Protein AF-K0RFR8-F1 (afdb_monomer_lite)

Organism: Thalassiosira oceanica (NCBI:txid159749)

pLDDT: mean 76.01, std 20.63, range [28.16, 97.94]

Foldseek 3Di:
DDDDDDDDDDDLPVLPDDPPVPPPPDDDDPVVVVVVVVVQVPDQAEDAPAQSQDEDVCLLVLLVVLLVQGLHAYYEQHQYAYELVSLLSNLVSLLQHARYQEYEHHNYHYDDNSLLSNLCQQAPLPALVSLLSHHQHYDYHRSDDDWCQNVDNDSVLSSLVSSLLSQQLVDDPFSGDLVSCPPPDPVCLVVLVVSLVVFDFDGPCVNVSSCVNVVHDDDPSSVVLRVCTSNSSVVSNVRNVVVPPDPDPPD

InterPro domains:
  IPR032675 Leucine-rich repeat domain superfamily [G3DSA:3.80.10.10] (16-166)

Sequence (251 aa):
MGSGRESAMLSGYEMLNKPLSRALSYRNASWAGELLRDDLVSKAATIDLEGNGMFSNESPIIAEFLASNPPLASLLLKGNCFDDADAALLADSLSSNTTLRVLDFDGNNIQQEGRLAFLRAIFDVSSLAACAASNHTCRIQGLGQVLCLNCYDEPCDNKWEKIFAILALSGQDSFTNTALLSEVPASLMPVLLHRANDQDEIVTGIADLYLELIDARRCKKHDVWDDLGNKKALSCVYDLIRSWVVPSIYV

Radius of gyration: 23.41 Å; chains: 1; bounding box: 69×36×81 Å

Secondary structure (DSSP, 8-state):
-----------TTSSS-SSSTTT--S--TTHHHHHHHHHHTTS-EEEE-TTS---TTTHHHHHHHHHT--SEEEEE-TTS---HHHHHHHHHHHHH--S--EEE-TTSS--HHHHHHHHHHH---S-HHHHHHS-SS-EEESSSSS--TT-SSSHHHHHHHHHHHHHHHT-SSSSS-GGGGTTS-GGGHHHHHHHHT---S--S-HHHHHHHHTT----HHHHHHHHTGGGHHHHHHHHHHHHT--S-S--

Structure (mmCIF, N/CA/C/O backbone):
data_AF-K0RFR8-F1
#
_entry.id   AF-K0RFR8-F1
#
loop_
_atom_site.group_PDB
_atom_site.id
_atom_site.type_symbol
_atom_site.label_atom_id
_atom_site.label_alt_id
_atom_site.label_comp_id
_atom_site.label_asym_id
_atom_site.label_entity_id
_atom_site.label_seq_id
_atom_site.pdbx_PDB_ins_code
_atom_site.Cartn_x
_atom_site.Cartn_y
_atom_site.Cartn_z
_atom_site.occupancy
_atom_site.B_iso_or_equiv
_atom_site.auth_seq_id
_atom_site.auth_comp_id
_atom_site.auth_asym_id
_atom_site.auth_atom_id
_atom_site.pdbx_PDB_model_num
ATOM 1 N N . MET A 1 1 ? 47.636 -21.149 -37.272 1.00 36.69 1 MET A N 1
ATOM 2 C CA . MET A 1 1 ? 47.015 -19.807 -37.281 1.00 36.69 1 MET A CA 1
ATOM 3 C C . MET A 1 1 ? 45.661 -19.949 -36.613 1.00 36.69 1 MET A C 1
ATOM 5 O O . MET A 1 1 ? 44.885 -20.791 -37.042 1.00 36.69 1 MET A O 1
ATOM 9 N N . GLY A 1 2 ? 45.500 -19.305 -35.457 1.00 33.78 2 GLY A N 1
ATOM 10 C CA . GLY A 1 2 ? 44.486 -19.631 -34.454 1.00 33.78 2 GLY A CA 1
ATOM 11 C C . GLY A 1 2 ? 43.093 -19.081 -34.754 1.00 33.78 2 GLY A C 1
ATOM 12 O O . GLY A 1 2 ? 42.948 -17.997 -35.310 1.00 33.78 2 GLY A O 1
ATOM 13 N N . SER A 1 3 ? 42.084 -19.847 -34.340 1.00 37.03 3 SER A N 1
ATOM 14 C CA . SER A 1 3 ? 40.681 -19.453 -34.273 1.00 37.03 3 SER A CA 1
ATOM 15 C C . SER A 1 3 ? 40.430 -18.619 -33.010 1.00 37.03 3 SER A C 1
ATOM 17 O O . SER A 1 3 ? 40.415 -19.162 -31.904 1.00 37.03 3 SER A O 1
ATOM 19 N N . GLY A 1 4 ? 40.234 -17.311 -33.169 1.00 30.11 4 GLY A N 1
ATOM 20 C CA . GLY A 1 4 ? 39.730 -16.429 -32.118 1.00 30.11 4 GLY A CA 1
ATOM 21 C C . GLY A 1 4 ? 38.211 -16.317 -32.216 1.00 30.11 4 GLY A C 1
ATOM 22 O O . GLY A 1 4 ? 37.690 -15.870 -33.232 1.00 30.11 4 GLY A O 1
ATOM 23 N N . ARG A 1 5 ? 37.498 -16.755 -31.174 1.00 40.88 5 ARG A N 1
ATOM 24 C CA . ARG A 1 5 ? 36.094 -16.397 -30.940 1.00 40.88 5 ARG A CA 1
ATOM 25 C C . ARG A 1 5 ? 36.079 -14.971 -30.390 1.00 40.88 5 ARG A C 1
ATOM 27 O O . ARG A 1 5 ? 36.445 -14.781 -29.235 1.00 40.88 5 ARG A O 1
ATOM 34 N N . GLU A 1 6 ? 35.675 -13.995 -31.197 1.00 32.19 6 GLU A N 1
ATOM 35 C CA . GLU A 1 6 ? 35.373 -12.642 -30.720 1.00 32.19 6 GLU A CA 1
ATOM 36 C C . GLU A 1 6 ? 33.873 -12.504 -30.451 1.00 32.19 6 GLU A C 1
ATOM 38 O O . GLU A 1 6 ? 33.026 -12.636 -31.332 1.00 32.19 6 GLU A O 1
ATOM 43 N N . SER A 1 7 ? 33.585 -12.280 -29.172 1.00 44.16 7 SER A N 1
ATOM 44 C CA . SER A 1 7 ? 32.332 -11.799 -28.610 1.00 44.16 7 SER A CA 1
ATOM 45 C C . SER A 1 7 ? 32.061 -10.378 -29.111 1.00 44.16 7 SER A C 1
ATOM 47 O O . SER A 1 7 ? 32.789 -9.461 -28.737 1.00 44.16 7 SER A O 1
ATOM 49 N N . ALA A 1 8 ? 31.006 -10.180 -29.901 1.00 35.69 8 ALA A N 1
ATOM 50 C CA . ALA A 1 8 ? 30.486 -8.853 -30.213 1.00 35.69 8 ALA A CA 1
ATOM 51 C C . ALA A 1 8 ? 29.186 -8.620 -29.428 1.00 35.69 8 ALA A C 1
ATOM 53 O O . ALA A 1 8 ? 28.147 -9.205 -29.727 1.00 35.69 8 ALA A O 1
ATOM 54 N N . MET A 1 9 ? 29.296 -7.777 -28.399 1.00 31.61 9 MET A N 1
ATOM 55 C CA . MET A 1 9 ? 28.199 -7.094 -27.710 1.00 31.61 9 MET A CA 1
ATOM 56 C C . MET A 1 9 ? 27.207 -6.517 -28.729 1.00 31.61 9 MET A C 1
ATOM 58 O O . MET A 1 9 ? 27.569 -5.648 -29.521 1.00 31.61 9 MET A O 1
ATOM 62 N N . LEU A 1 10 ? 25.953 -6.960 -28.673 1.00 31.69 10 LEU A N 1
ATOM 63 C CA . LEU A 1 10 ? 24.833 -6.237 -29.268 1.00 31.69 10 LEU A CA 1
ATOM 64 C C . LEU A 1 10 ? 24.419 -5.145 -28.273 1.00 31.69 10 LEU A C 1
ATOM 66 O O . LEU A 1 10 ? 24.153 -5.438 -27.108 1.00 31.69 10 LEU A O 1
ATOM 70 N N . SER A 1 11 ? 24.455 -3.880 -28.700 1.00 37.62 11 SER A N 1
ATOM 71 C CA . SER A 1 11 ? 24.080 -2.739 -27.860 1.00 37.62 11 SER A CA 1
ATOM 72 C C . SER A 1 11 ? 22.561 -2.694 -27.666 1.00 37.62 11 SER A C 1
ATOM 74 O O . SER A 1 11 ? 21.799 -3.072 -28.557 1.00 37.62 11 SER A O 1
ATOM 76 N N . GLY A 1 12 ? 22.122 -2.220 -26.495 1.00 36.84 12 GLY A N 1
ATOM 77 C CA . GLY A 1 12 ? 20.734 -2.233 -26.004 1.00 36.84 12 GLY A CA 1
ATOM 78 C C . GLY A 1 12 ? 19.671 -1.502 -26.841 1.00 36.84 12 GLY A C 1
ATOM 79 O O . GLY A 1 12 ? 18.557 -1.320 -26.368 1.00 36.84 12 GLY A O 1
ATOM 80 N N . TYR A 1 13 ? 19.966 -1.109 -28.082 1.00 34.66 13 TYR A N 1
ATOM 81 C CA . TYR A 1 13 ? 19.009 -0.503 -29.010 1.00 34.66 13 TYR A CA 1
ATOM 82 C C . TYR A 1 13 ? 18.251 -1.517 -29.885 1.00 34.66 13 TYR A C 1
ATOM 84 O O . TYR A 1 13 ? 17.180 -1.186 -30.390 1.00 34.66 13 TYR A O 1
ATOM 92 N N . GLU A 1 14 ? 18.740 -2.752 -30.054 1.00 34.25 14 GLU A N 1
ATOM 93 C CA . GLU A 1 14 ? 18.048 -3.766 -30.877 1.00 34.25 14 GLU A CA 1
ATOM 94 C C . GLU A 1 14 ? 17.015 -4.617 -30.111 1.00 34.25 14 GLU A C 1
ATOM 96 O O . GLU A 1 14 ? 16.248 -5.349 -30.737 1.00 34.25 14 GLU A O 1
ATOM 101 N N . MET A 1 15 ? 16.925 -4.499 -28.780 1.00 35.97 15 MET A N 1
ATOM 102 C CA . MET A 1 15 ? 15.994 -5.299 -27.960 1.00 35.97 15 MET A CA 1
ATOM 103 C C . MET A 1 15 ? 14.602 -4.682 -27.768 1.00 35.97 15 MET A C 1
ATOM 105 O O . MET A 1 15 ? 13.676 -5.387 -27.383 1.00 35.97 15 MET A O 1
ATOM 109 N N . LEU A 1 16 ? 14.401 -3.408 -28.112 1.00 35.97 16 LEU A N 1
ATOM 110 C CA . LEU A 1 16 ? 13.141 -2.686 -27.875 1.00 35.97 16 LEU A CA 1
ATOM 111 C C . LEU A 1 16 ? 12.017 -2.975 -28.888 1.00 35.97 16 LEU A C 1
ATOM 113 O O . LEU A 1 16 ? 11.103 -2.171 -29.053 1.00 35.97 16 LEU A O 1
ATOM 117 N N . ASN A 1 17 ? 12.048 -4.096 -29.611 1.00 37.22 17 ASN A N 1
ATOM 118 C CA . ASN A 1 17 ? 10.995 -4.380 -30.583 1.00 37.22 17 ASN A CA 1
ATOM 119 C C . ASN A 1 17 ? 10.749 -5.867 -30.806 1.00 37.22 17 ASN A C 1
ATOM 121 O O . ASN A 1 17 ? 11.403 -6.490 -31.642 1.00 37.22 17 ASN A O 1
ATOM 125 N N . LYS A 1 18 ? 9.706 -6.373 -30.139 1.00 33.81 18 LYS A N 1
ATOM 126 C CA . LYS A 1 18 ? 8.700 -7.327 -30.648 1.00 33.81 18 LYS A CA 1
ATOM 127 C C . LYS A 1 18 ? 7.736 -7.617 -29.480 1.00 33.81 18 LYS A C 1
ATOM 129 O O . LYS A 1 18 ? 8.001 -8.566 -28.754 1.00 33.81 18 LYS A O 1
ATOM 134 N N . PRO A 1 19 ? 6.672 -6.815 -29.250 1.00 36.44 19 PRO A N 1
ATOM 135 C CA . PRO A 1 19 ? 5.683 -6.411 -30.251 1.00 36.44 19 PRO A CA 1
ATOM 136 C C . PRO A 1 19 ? 5.189 -4.948 -30.088 1.00 36.44 19 PRO A C 1
ATOM 138 O O . PRO A 1 19 ? 4.081 -4.699 -29.637 1.00 36.44 19 PRO A O 1
ATOM 141 N N . LEU A 1 20 ? 5.984 -3.976 -30.549 1.00 37.28 20 LEU A N 1
ATOM 142 C CA . LEU A 1 20 ? 5.555 -2.597 -30.879 1.00 37.28 20 LEU A CA 1
ATOM 143 C C . LEU A 1 20 ? 5.943 -2.203 -32.324 1.00 37.28 20 LEU A C 1
ATOM 145 O O . LEU A 1 20 ? 5.584 -1.139 -32.833 1.00 37.28 20 LEU A O 1
ATOM 149 N N . SER A 1 21 ? 6.597 -3.118 -33.049 1.00 37.78 21 SER A N 1
ATOM 150 C CA . SER A 1 21 ? 7.248 -2.903 -34.348 1.00 37.78 21 SER A CA 1
ATOM 151 C C . SER A 1 21 ? 6.309 -2.702 -35.542 1.00 37.78 21 SER A C 1
ATOM 153 O O . SER A 1 21 ? 6.774 -2.609 -36.678 1.00 37.78 21 SER A O 1
ATOM 155 N N . ARG A 1 22 ? 4.991 -2.626 -35.326 1.00 32.78 22 ARG A N 1
ATOM 156 C CA . ARG A 1 22 ? 4.013 -2.474 -36.415 1.00 32.78 22 ARG A CA 1
ATOM 157 C C . ARG A 1 22 ? 3.288 -1.128 -36.444 1.00 32.78 22 ARG A C 1
ATOM 159 O O . ARG A 1 22 ? 2.619 -0.860 -37.436 1.00 32.78 22 ARG A O 1
ATOM 166 N N . ALA A 1 23 ? 3.448 -0.273 -35.429 1.00 33.81 23 ALA A N 1
ATOM 167 C CA . ALA A 1 23 ? 2.696 0.984 -35.339 1.00 33.81 23 ALA A CA 1
ATOM 168 C C . ALA A 1 23 ? 3.447 2.237 -35.838 1.00 33.81 23 ALA A C 1
ATOM 170 O O . ALA A 1 23 ? 2.802 3.184 -36.275 1.00 33.81 23 ALA A O 1
ATOM 171 N N . LEU A 1 24 ? 4.785 2.262 -35.867 1.00 35.41 24 LEU A N 1
ATOM 172 C CA . LEU A 1 24 ? 5.552 3.481 -36.196 1.00 35.41 24 LEU A CA 1
ATOM 173 C C . LEU A 1 24 ? 6.297 3.409 -37.541 1.00 35.41 24 LEU A C 1
ATOM 175 O O . LEU A 1 24 ? 7.467 3.761 -37.647 1.00 35.41 24 LEU A O 1
ATOM 179 N N . SER A 1 25 ? 5.607 2.975 -38.601 1.00 38.47 25 SER A N 1
ATOM 180 C CA . SER A 1 25 ? 6.147 2.985 -39.974 1.00 38.47 25 SER A CA 1
ATOM 181 C C . SER A 1 25 ? 6.000 4.331 -40.709 1.00 38.47 25 SER A C 1
ATOM 183 O O . SER A 1 25 ? 6.393 4.414 -41.874 1.00 38.47 25 SER A O 1
ATOM 185 N N . TYR A 1 26 ? 5.464 5.396 -40.105 1.00 28.16 26 TYR A N 1
ATOM 186 C CA . TYR A 1 26 ? 5.263 6.657 -40.831 1.00 28.16 26 TYR A CA 1
ATOM 187 C C . TYR A 1 26 ? 5.845 7.877 -40.110 1.00 28.16 26 TYR A C 1
ATOM 189 O O . TYR A 1 26 ? 5.749 8.044 -38.900 1.00 28.16 26 TYR A O 1
ATOM 197 N N . ARG A 1 27 ? 6.543 8.677 -40.921 1.00 33.50 27 ARG A N 1
ATOM 198 C CA . ARG A 1 27 ? 7.552 9.684 -40.587 1.00 33.50 27 ARG A CA 1
ATOM 199 C C . ARG A 1 27 ? 7.002 10.916 -39.862 1.00 33.50 27 ARG A C 1
ATOM 201 O O . ARG A 1 27 ? 5.993 11.468 -40.280 1.00 33.50 27 ARG A O 1
ATOM 208 N N . ASN A 1 28 ? 7.800 11.384 -38.898 1.00 35.81 28 ASN A N 1
ATOM 209 C CA . ASN A 1 28 ? 8.118 12.763 -38.473 1.00 35.81 28 ASN A CA 1
ATOM 210 C C . ASN A 1 28 ? 8.147 12.819 -36.940 1.00 35.81 28 ASN A C 1
ATOM 212 O O . ASN A 1 28 ? 7.259 12.306 -36.284 1.00 35.81 28 ASN A O 1
ATOM 216 N N . ALA A 1 29 ? 9.189 13.386 -36.341 1.00 41.69 29 ALA A N 1
ATOM 217 C CA . ALA A 1 29 ? 9.468 13.255 -34.905 1.00 41.69 29 ALA A CA 1
ATOM 218 C C . ALA A 1 29 ? 8.880 14.387 -34.031 1.00 41.69 29 ALA A C 1
ATOM 220 O O . ALA A 1 29 ? 9.331 14.583 -32.911 1.00 41.69 29 ALA A O 1
ATOM 221 N N . SER A 1 30 ? 7.887 15.137 -34.526 1.00 41.00 30 SER A N 1
ATOM 222 C CA . SER A 1 30 ? 7.251 16.238 -33.770 1.00 41.00 30 SER A CA 1
ATOM 223 C C . SER A 1 30 ? 5.841 15.895 -33.278 1.00 41.00 30 SER A C 1
ATOM 225 O O . SER A 1 30 ? 5.505 16.200 -32.145 1.00 41.00 30 SER A O 1
ATOM 227 N N . TRP A 1 31 ? 5.034 15.206 -34.092 1.00 37.09 31 TRP A N 1
ATOM 228 C CA . TRP A 1 31 ? 3.674 14.776 -33.728 1.00 37.09 31 TRP A CA 1
ATOM 229 C C . TRP A 1 31 ? 3.648 13.583 -32.760 1.00 37.09 31 TRP A C 1
ATOM 231 O O . TRP A 1 31 ? 2.689 13.435 -32.021 1.00 37.09 31 TRP A O 1
ATOM 241 N N . ALA A 1 32 ? 4.697 12.749 -32.720 1.00 36.00 32 ALA A N 1
ATOM 242 C CA . ALA A 1 32 ? 4.732 11.550 -31.876 1.00 36.00 32 ALA A CA 1
ATOM 243 C C . ALA A 1 32 ? 4.728 11.870 -30.369 1.00 36.00 32 ALA A C 1
ATOM 245 O O . ALA A 1 32 ? 4.113 11.138 -29.604 1.00 36.00 32 ALA A O 1
ATOM 246 N N . GLY A 1 33 ? 5.360 12.973 -29.946 1.00 36.44 33 GLY A N 1
ATOM 247 C CA . GLY A 1 33 ? 5.339 13.418 -28.546 1.00 36.44 33 GLY A CA 1
ATOM 248 C C . GLY A 1 33 ? 3.998 14.025 -28.114 1.00 36.44 33 GLY A C 1
ATOM 249 O O . GLY A 1 33 ? 3.617 13.900 -26.953 1.00 36.44 33 GLY A O 1
ATOM 250 N N . GLU A 1 34 ? 3.264 14.637 -29.048 1.00 37.00 34 GLU A N 1
ATOM 251 C CA . GLU A 1 34 ? 1.917 15.177 -28.815 1.00 37.00 34 GLU A CA 1
ATOM 252 C C . GLU A 1 34 ? 0.851 14.069 -28.872 1.00 37.00 34 GLU A C 1
ATOM 254 O O . GLU A 1 34 ? -0.012 14.019 -28.003 1.00 37.00 34 GLU A O 1
ATOM 259 N N . LEU A 1 35 ? 0.981 13.097 -29.786 1.00 34.97 35 LEU A N 1
ATOM 260 C CA . LEU A 1 35 ? 0.106 11.920 -29.849 1.00 34.97 35 LEU A CA 1
ATOM 261 C C . LEU A 1 35 ? 0.297 10.989 -28.641 1.00 34.97 35 LEU A C 1
ATOM 263 O O . LEU A 1 35 ? -0.683 10.470 -28.123 1.00 34.97 35 LEU A O 1
ATOM 267 N N . LEU A 1 36 ? 1.537 10.802 -28.161 1.00 41.41 36 LEU A N 1
ATOM 268 C CA . LEU A 1 36 ? 1.814 10.064 -26.920 1.00 41.41 36 LEU A CA 1
ATOM 269 C C . LEU A 1 36 ? 1.179 10.753 -25.704 1.00 41.41 36 LEU A C 1
ATOM 271 O O . LEU A 1 36 ? 0.695 10.061 -24.818 1.00 41.41 36 LEU A O 1
ATOM 275 N N . ARG A 1 37 ? 1.130 12.092 -25.660 1.00 39.22 37 ARG A N 1
ATOM 276 C CA . ARG A 1 37 ? 0.410 12.821 -24.601 1.00 39.22 37 ARG A CA 1
ATOM 277 C C . ARG A 1 37 ? -1.102 12.641 -24.695 1.00 39.22 37 ARG A C 1
ATOM 279 O O . ARG A 1 37 ? -1.722 1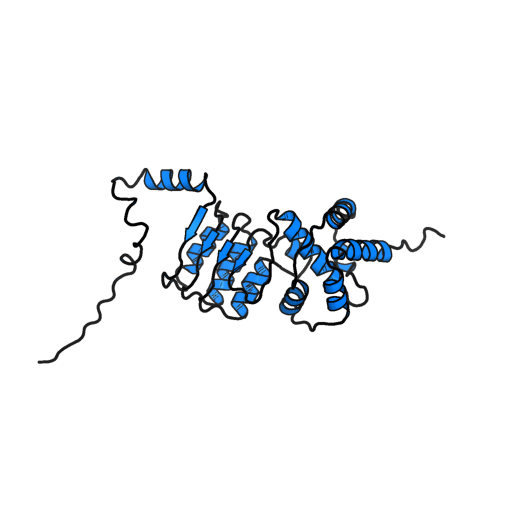2.381 -23.670 1.00 39.22 37 ARG A O 1
ATOM 286 N N . ASP A 1 38 ? -1.678 12.756 -25.887 1.00 37.12 38 ASP A N 1
ATOM 287 C CA . ASP A 1 38 ? -3.135 12.722 -26.066 1.00 37.12 38 ASP A CA 1
ATOM 288 C C . ASP A 1 38 ? -3.726 11.304 -25.914 1.00 37.12 38 ASP A C 1
ATOM 290 O O . ASP A 1 38 ? -4.835 11.152 -25.397 1.00 37.12 38 ASP A O 1
ATOM 294 N N . ASP A 1 39 ? -2.977 10.251 -26.268 1.00 38.41 39 ASP A N 1
ATOM 295 C CA . ASP A 1 39 ? -3.415 8.853 -26.102 1.00 38.41 39 ASP A CA 1
ATOM 296 C C . ASP A 1 39 ? -3.260 8.360 -24.641 1.00 38.41 39 ASP A C 1
ATOM 298 O O . ASP A 1 39 ? -4.089 7.582 -24.163 1.00 38.41 39 ASP A O 1
ATOM 302 N N . LEU A 1 40 ? -2.278 8.881 -23.882 1.00 43.38 40 LEU A N 1
ATOM 303 C CA . LEU A 1 40 ? -2.085 8.594 -22.444 1.00 43.38 40 LEU A CA 1
ATOM 304 C C . LEU A 1 40 ? -3.159 9.224 -21.536 1.00 43.38 40 LEU A C 1
ATOM 306 O O . LEU A 1 40 ? -3.343 8.778 -20.406 1.00 43.38 40 LEU A O 1
ATOM 310 N N . VAL A 1 41 ? -3.875 10.251 -22.004 1.00 42.00 41 VAL A N 1
ATOM 311 C CA . VAL A 1 41 ? -4.897 10.964 -21.213 1.00 42.00 41 VAL A CA 1
ATOM 312 C C . VAL A 1 41 ? -6.273 10.276 -21.264 1.00 42.00 41 VAL A C 1
ATOM 314 O O . VAL A 1 41 ? -7.117 10.560 -20.416 1.00 42.00 41 VAL A O 1
ATOM 317 N N . SER A 1 42 ? -6.530 9.350 -22.203 1.00 37.28 42 SER A N 1
ATOM 318 C CA . SER A 1 42 ? -7.905 8.873 -22.471 1.00 37.28 42 SER A CA 1
ATOM 319 C C . SER A 1 42 ? -8.202 7.383 -22.238 1.00 37.28 42 SER A C 1
ATOM 321 O O . SER A 1 42 ? -9.365 6.981 -22.309 1.00 37.28 42 SER A O 1
ATOM 323 N N . LYS A 1 43 ? -7.217 6.551 -21.886 1.00 44.88 43 LYS A N 1
ATOM 324 C CA . LYS A 1 43 ? -7.425 5.149 -21.475 1.00 44.88 43 LYS A CA 1
ATOM 325 C C . LYS A 1 43 ? -6.476 4.821 -20.334 1.00 44.88 43 LYS A C 1
ATOM 327 O O . LYS A 1 43 ? -5.339 5.263 -20.373 1.00 44.88 43 LYS A O 1
ATOM 332 N N . ALA A 1 44 ? -6.938 4.049 -19.348 1.00 56.34 44 ALA A N 1
ATOM 333 C CA . ALA A 1 44 ? -6.104 3.482 -18.288 1.00 56.34 44 ALA A CA 1
ATOM 334 C C . ALA A 1 44 ? -4.778 2.971 -18.881 1.00 56.34 44 ALA A C 1
ATOM 336 O O . ALA A 1 44 ? -4.765 1.951 -19.570 1.00 56.34 44 ALA A O 1
ATOM 337 N N . ALA A 1 45 ? -3.697 3.734 -18.709 1.00 78.00 45 ALA A N 1
ATOM 338 C CA . ALA A 1 45 ? -2.458 3.457 -19.413 1.00 78.00 45 ALA A CA 1
ATOM 339 C C . ALA A 1 45 ? -1.760 2.276 -18.733 1.00 78.00 45 ALA A C 1
ATOM 341 O O . ALA A 1 45 ? -1.574 2.268 -17.514 1.00 78.00 45 ALA A O 1
ATOM 342 N N . THR A 1 46 ? -1.393 1.269 -19.517 1.00 83.88 46 THR A N 1
ATOM 343 C CA . THR A 1 46 ? -0.585 0.134 -19.065 1.00 83.88 46 THR A CA 1
ATOM 344 C C . THR A 1 46 ? 0.770 0.222 -19.744 1.00 83.88 46 THR A C 1
ATOM 346 O O . THR A 1 46 ? 0.843 0.338 -20.967 1.00 83.88 46 THR A O 1
ATOM 349 N N . ILE A 1 47 ? 1.835 0.160 -18.951 1.00 83.94 47 ILE A N 1
ATOM 350 C CA . ILE A 1 47 ? 3.207 0.021 -19.430 1.00 83.94 47 ILE A CA 1
ATOM 351 C C . ILE A 1 47 ? 3.656 -1.403 -19.118 1.00 83.94 47 ILE A C 1
ATOM 353 O O . ILE A 1 47 ? 3.729 -1.799 -17.955 1.00 83.94 47 ILE A O 1
ATOM 357 N N . ASP A 1 48 ? 3.932 -2.155 -20.177 1.00 82.81 48 ASP A N 1
ATOM 358 C CA . ASP A 1 48 ? 4.444 -3.520 -20.117 1.00 82.81 48 ASP A CA 1
ATOM 359 C C . ASP A 1 48 ? 5.946 -3.511 -20.423 1.00 82.81 48 ASP A C 1
ATOM 361 O O . ASP A 1 48 ? 6.366 -3.142 -21.524 1.00 82.81 48 ASP A O 1
ATOM 365 N N . LEU A 1 49 ? 6.745 -3.863 -19.418 1.00 81.56 49 LEU A N 1
ATOM 366 C CA . LEU A 1 49 ? 8.197 -3.988 -19.485 1.00 81.56 49 LEU A CA 1
ATOM 367 C C . LEU A 1 49 ? 8.651 -5.380 -19.021 1.00 81.56 49 LEU A C 1
ATOM 369 O O . LEU A 1 49 ? 9.802 -5.543 -18.598 1.00 81.56 49 LEU A O 1
ATOM 373 N N . GLU A 1 50 ? 7.788 -6.390 -19.108 1.00 86.31 50 GLU A N 1
ATOM 374 C CA . GLU A 1 50 ? 8.118 -7.739 -18.658 1.00 86.31 50 GLU A CA 1
ATOM 375 C C . GLU A 1 50 ? 9.265 -8.363 -19.477 1.00 86.31 50 GLU A C 1
ATOM 377 O O . GLU A 1 50 ? 9.338 -8.225 -20.699 1.00 86.31 50 GLU A O 1
ATOM 382 N N . GLY A 1 51 ? 10.167 -9.086 -18.808 1.00 79.88 51 GLY A N 1
ATOM 383 C CA . GLY A 1 51 ? 11.159 -9.945 -19.464 1.00 79.88 51 GLY A CA 1
ATOM 384 C C . GLY A 1 51 ? 12.227 -9.224 -20.294 1.00 79.88 51 GLY A C 1
ATOM 385 O O . GLY A 1 51 ? 12.835 -9.846 -21.165 1.00 79.88 51 GLY A O 1
ATOM 386 N N . ASN A 1 52 ? 12.471 -7.934 -20.052 1.00 76.75 52 ASN A N 1
ATOM 387 C CA . ASN A 1 52 ? 13.416 -7.130 -20.837 1.00 76.75 52 ASN A CA 1
ATOM 388 C C . ASN A 1 52 ? 14.865 -7.191 -20.331 1.00 76.75 52 ASN A C 1
ATOM 390 O O . ASN A 1 52 ? 15.750 -6.592 -20.941 1.00 76.75 52 ASN A O 1
ATOM 394 N N . GLY A 1 53 ? 15.125 -7.914 -19.238 1.00 77.38 53 GLY A N 1
ATOM 395 C CA . GLY A 1 53 ? 16.455 -7.990 -18.632 1.00 77.38 53 GLY A CA 1
ATOM 396 C C . GLY A 1 53 ? 16.930 -6.648 -18.072 1.00 77.38 53 GLY A C 1
ATOM 397 O O . GLY A 1 53 ? 18.131 -6.390 -18.068 1.00 77.38 53 GLY A O 1
ATOM 398 N N . MET A 1 54 ? 15.998 -5.790 -17.645 1.00 78.19 54 MET A N 1
ATOM 399 C CA . MET A 1 54 ? 16.301 -4.514 -16.990 1.00 78.19 54 MET A CA 1
ATOM 400 C C . MET A 1 54 ? 16.985 -4.756 -15.645 1.00 78.19 54 MET A C 1
ATOM 402 O O . MET A 1 54 ? 16.697 -5.745 -14.971 1.00 78.19 54 MET A O 1
ATOM 406 N N . PHE A 1 55 ? 17.877 -3.858 -15.253 1.00 80.38 55 PHE A N 1
ATOM 407 C CA . PHE A 1 55 ? 18.659 -3.942 -14.025 1.00 80.38 55 PHE A CA 1
ATOM 408 C C . PHE A 1 55 ? 18.737 -2.552 -13.375 1.00 80.38 55 PHE A C 1
ATOM 410 O O . PHE A 1 55 ? 17.932 -1.661 -13.657 1.00 80.38 55 PHE A O 1
ATOM 417 N N . SER A 1 56 ? 19.688 -2.339 -12.473 1.00 80.44 56 SER A N 1
ATOM 418 C CA . SER A 1 56 ? 19.691 -1.153 -11.610 1.00 80.44 56 SER A CA 1
ATOM 419 C C . SER A 1 56 ? 19.901 0.187 -12.326 1.00 80.44 56 SER A C 1
ATOM 421 O O . SER A 1 56 ? 19.674 1.243 -11.741 1.00 80.44 56 SER A O 1
ATOM 423 N N . ASN A 1 57 ? 20.298 0.188 -13.603 1.00 80.06 57 ASN A N 1
ATOM 424 C CA . ASN A 1 57 ? 20.437 1.426 -14.377 1.00 80.06 57 ASN A CA 1
ATOM 425 C C . ASN A 1 57 ? 19.084 2.045 -14.750 1.00 80.06 57 ASN A C 1
ATOM 427 O O . ASN A 1 57 ? 18.987 3.263 -14.906 1.00 80.06 57 ASN A O 1
ATOM 431 N N . GLU A 1 58 ? 18.048 1.225 -14.917 1.00 83.44 58 GLU A N 1
ATOM 432 C CA . GLU A 1 58 ? 16.726 1.683 -15.333 1.00 83.44 58 GLU A CA 1
ATOM 433 C C . GLU A 1 58 ? 15.839 2.077 -14.143 1.00 83.44 58 GLU A C 1
ATOM 435 O O . GLU A 1 58 ? 14.936 2.902 -14.300 1.00 83.44 58 GLU A O 1
ATOM 440 N N . SER A 1 59 ? 16.117 1.543 -12.949 1.00 83.38 59 SER A N 1
ATOM 441 C CA . SER A 1 59 ? 15.337 1.795 -11.730 1.00 83.38 59 SER A CA 1
ATOM 442 C C . SER A 1 59 ? 15.151 3.292 -11.408 1.00 83.38 59 SER A C 1
ATOM 444 O O . SER A 1 59 ? 14.005 3.703 -11.209 1.00 83.38 59 SER A O 1
ATOM 446 N N . PRO A 1 60 ? 16.184 4.165 -11.469 1.00 83.94 60 PRO A N 1
ATOM 447 C CA . PRO A 1 60 ? 16.010 5.599 -11.216 1.00 83.94 60 PRO A CA 1
ATOM 448 C C . PRO A 1 60 ? 15.074 6.300 -12.202 1.00 83.94 60 PRO A C 1
ATOM 450 O O . PRO A 1 60 ? 14.340 7.205 -11.817 1.00 83.94 60 PRO A O 1
ATOM 453 N N . ILE A 1 61 ? 15.072 5.866 -13.464 1.00 86.44 61 ILE A N 1
ATOM 454 C CA . ILE A 1 61 ? 14.219 6.440 -14.512 1.00 86.44 61 ILE A CA 1
ATOM 455 C C . ILE A 1 61 ? 12.757 6.074 -14.241 1.00 86.44 61 ILE A C 1
ATOM 457 O O . ILE A 1 61 ? 11.867 6.920 -14.331 1.00 86.44 61 ILE A O 1
ATOM 461 N N . ILE A 1 62 ? 12.508 4.813 -13.880 1.00 85.75 62 ILE A N 1
ATOM 462 C CA . ILE A 1 62 ? 11.169 4.332 -13.525 1.00 85.75 62 ILE A CA 1
ATOM 463 C C . ILE A 1 62 ? 10.682 5.027 -12.249 1.00 85.75 62 ILE A C 1
ATOM 465 O O . ILE A 1 62 ? 9.535 5.463 -12.192 1.00 85.75 62 ILE A O 1
ATOM 469 N N . ALA A 1 63 ? 11.552 5.177 -11.251 1.00 89.31 63 ALA A N 1
ATOM 470 C CA . ALA A 1 63 ? 11.259 5.867 -10.001 1.00 89.31 63 ALA A CA 1
ATOM 471 C C . ALA A 1 63 ? 10.867 7.337 -10.233 1.00 89.31 63 ALA A C 1
ATOM 473 O O . ALA A 1 63 ? 9.799 7.764 -9.796 1.00 89.31 63 ALA A O 1
ATOM 474 N N . GLU A 1 64 ? 11.657 8.092 -11.002 1.00 85.44 64 GLU A N 1
ATOM 475 C CA . GLU A 1 64 ? 11.343 9.482 -11.360 1.00 85.44 64 GLU A CA 1
ATOM 476 C C . GLU A 1 64 ? 10.011 9.586 -12.117 1.00 85.44 64 GLU A C 1
ATOM 478 O O . GLU A 1 64 ? 9.176 10.449 -11.824 1.00 85.44 64 GLU A O 1
ATOM 483 N N . PHE A 1 65 ? 9.765 8.661 -13.047 1.00 86.38 65 PHE A N 1
ATOM 484 C CA . PHE A 1 65 ? 8.496 8.588 -13.755 1.00 86.38 65 PHE A CA 1
ATOM 485 C C . PHE A 1 65 ? 7.324 8.327 -12.801 1.00 86.38 65 PHE A C 1
ATOM 487 O O . PHE A 1 65 ? 6.327 9.042 -12.875 1.00 86.38 65 PHE A O 1
ATOM 494 N N . LEU A 1 66 ? 7.435 7.383 -11.863 1.00 89.31 66 LEU A N 1
ATOM 495 C CA . LEU A 1 66 ? 6.400 7.125 -10.856 1.00 89.31 66 LEU A CA 1
ATOM 496 C C . LEU A 1 66 ? 6.171 8.328 -9.932 1.00 89.31 66 LEU A C 1
ATOM 498 O O . LEU A 1 66 ? 5.017 8.659 -9.650 1.00 89.31 66 LEU A O 1
ATOM 502 N N . ALA A 1 67 ? 7.236 9.012 -9.511 1.00 91.19 67 ALA A N 1
ATOM 503 C CA . ALA A 1 67 ? 7.163 10.200 -8.662 1.00 91.19 67 ALA A CA 1
ATOM 504 C C . ALA A 1 67 ? 6.452 11.380 -9.352 1.00 91.19 67 ALA A C 1
ATOM 506 O O . ALA A 1 67 ? 5.818 12.198 -8.688 1.00 91.19 67 ALA A O 1
ATOM 507 N N . SER A 1 68 ? 6.482 11.445 -10.689 1.00 86.50 68 SER A N 1
ATOM 508 C CA . SER A 1 68 ? 5.728 12.443 -11.464 1.00 86.50 68 SER A CA 1
ATOM 509 C C . SER A 1 68 ? 4.204 12.231 -11.454 1.00 86.50 68 SER A C 1
ATOM 511 O O . SER A 1 68 ? 3.463 13.062 -11.979 1.00 86.50 68 SER A O 1
ATOM 513 N N . ASN A 1 69 ? 3.736 11.142 -10.831 1.00 88.38 69 ASN A N 1
ATOM 514 C CA . ASN A 1 69 ? 2.333 10.752 -10.697 1.00 88.38 69 ASN A CA 1
ATOM 515 C C . ASN A 1 69 ? 1.556 10.752 -12.036 1.00 88.38 69 ASN A C 1
ATOM 517 O O . ASN A 1 69 ? 0.515 11.408 -12.155 1.00 88.38 69 ASN A O 1
ATOM 521 N N . PRO A 1 70 ? 2.066 10.051 -13.067 1.00 84.38 70 PRO A N 1
ATOM 522 C CA . PRO A 1 70 ? 1.446 10.005 -14.386 1.00 84.38 70 PRO A CA 1
ATOM 523 C C . PRO A 1 70 ? 0.095 9.286 -14.300 1.00 84.38 70 PRO A C 1
ATOM 525 O O . PRO A 1 70 ? -0.069 8.447 -13.426 1.00 84.38 70 PRO A O 1
ATOM 528 N N . PRO A 1 71 ? -0.862 9.515 -15.215 1.00 85.00 71 PRO A N 1
ATOM 529 C CA . PRO A 1 71 ? -2.140 8.794 -15.246 1.00 85.00 71 PRO A CA 1
ATOM 530 C C . PRO A 1 71 ? -1.977 7.324 -15.705 1.00 85.00 71 PRO A C 1
ATOM 532 O O . PRO A 1 71 ? -2.607 6.869 -16.658 1.00 85.00 71 PRO A O 1
ATOM 535 N N . LEU A 1 72 ? -1.099 6.572 -15.041 1.00 84.50 72 LEU A N 1
ATOM 536 C CA . LEU A 1 72 ? -0.760 5.186 -15.315 1.00 84.50 72 LEU A CA 1
ATOM 537 C C . LEU A 1 72 ? -1.604 4.272 -14.434 1.00 84.50 72 LEU A C 1
ATOM 539 O O . LEU A 1 72 ? -1.611 4.415 -13.219 1.00 84.50 72 LEU A O 1
ATOM 543 N N . ALA A 1 73 ? -2.287 3.305 -15.036 1.00 86.94 73 ALA A N 1
ATOM 544 C CA . ALA A 1 73 ? -3.064 2.315 -14.305 1.00 86.94 73 ALA A CA 1
ATOM 545 C C . ALA A 1 73 ? -2.224 1.096 -13.911 1.00 86.94 73 ALA A C 1
ATOM 547 O O . ALA A 1 73 ? -2.417 0.543 -12.827 1.00 86.94 73 ALA A O 1
ATOM 548 N N . SER A 1 74 ? -1.298 0.658 -14.766 1.00 87.62 74 SER A N 1
ATOM 549 C CA . SER A 1 74 ? -0.509 -0.551 -14.507 1.00 87.62 74 SER A CA 1
ATOM 550 C C . SER A 1 74 ? 0.919 -0.439 -15.022 1.00 87.62 74 SER A C 1
ATOM 552 O O . SER A 1 74 ? 1.141 0.016 -16.144 1.00 87.62 74 SER A O 1
ATOM 554 N N . LEU A 1 75 ? 1.865 -0.903 -14.210 1.00 91.69 75 LEU A N 1
ATOM 555 C CA . LEU A 1 75 ? 3.276 -1.040 -14.545 1.00 91.69 75 LEU A CA 1
ATOM 556 C C . LEU A 1 75 ? 3.699 -2.495 -14.323 1.00 91.69 75 LEU A C 1
ATOM 558 O O . LEU A 1 75 ? 3.664 -2.985 -13.194 1.00 91.69 75 LEU A O 1
ATOM 562 N N . LEU A 1 76 ? 4.084 -3.177 -15.399 1.00 90.50 76 LEU A N 1
ATOM 563 C CA . LEU A 1 76 ? 4.492 -4.580 -15.366 1.00 90.50 76 LEU A CA 1
ATOM 564 C C . LEU A 1 76 ? 6.012 -4.665 -15.548 1.00 90.50 76 LEU A C 1
ATOM 566 O O . LEU A 1 76 ? 6.534 -4.348 -16.612 1.00 90.50 76 LEU A O 1
ATOM 570 N N . LEU A 1 77 ? 6.724 -5.057 -14.493 1.00 90.00 77 LEU A N 1
ATOM 571 C CA . LEU A 1 77 ? 8.184 -5.207 -14.421 1.00 90.00 77 LEU A CA 1
ATOM 572 C C . LEU A 1 77 ? 8.608 -6.670 -14.239 1.00 90.00 77 LEU A C 1
ATOM 574 O O . LEU A 1 77 ? 9.767 -6.944 -13.914 1.00 90.00 77 LEU A O 1
ATOM 578 N N . LYS A 1 78 ? 7.685 -7.613 -14.422 1.00 91.56 78 LYS A N 1
ATOM 579 C CA . LYS A 1 78 ? 7.895 -9.035 -14.170 1.00 91.56 78 LYS A CA 1
ATOM 580 C C . LYS A 1 78 ? 9.076 -9.606 -14.961 1.00 91.56 78 LYS A C 1
ATOM 582 O O . LYS A 1 78 ? 9.262 -9.292 -16.132 1.00 91.56 78 LYS A O 1
ATOM 587 N N . GLY A 1 79 ? 9.857 -10.494 -14.353 1.00 88.50 79 GLY A N 1
ATOM 588 C CA . GLY A 1 79 ? 10.911 -11.246 -15.039 1.00 88.50 79 GLY A CA 1
ATOM 589 C C . GLY A 1 79 ? 12.105 -10.398 -15.487 1.00 88.50 79 GLY A C 1
ATOM 590 O O . GLY A 1 79 ? 12.707 -10.698 -16.517 1.00 88.50 79 GLY A O 1
ATOM 591 N N . ASN A 1 80 ? 12.430 -9.334 -14.752 1.00 88.06 80 ASN A N 1
ATOM 592 C CA . ASN A 1 80 ? 13.638 -8.532 -14.958 1.00 88.06 80 ASN A CA 1
ATOM 593 C C . ASN A 1 80 ? 14.721 -8.903 -13.918 1.00 88.06 80 ASN A C 1
ATOM 595 O O . ASN A 1 80 ? 14.684 -9.978 -13.316 1.00 88.06 80 ASN A O 1
ATOM 599 N N . CYS A 1 81 ? 15.734 -8.057 -13.742 1.00 91.56 81 CYS A N 1
ATOM 600 C CA . CYS A 1 81 ? 16.865 -8.273 -12.840 1.00 91.56 81 CYS A CA 1
ATOM 601 C C . CYS A 1 81 ? 16.969 -7.194 -11.748 1.00 91.56 81 CYS A C 1
ATOM 603 O O . CYS A 1 81 ? 18.074 -6.921 -11.284 1.00 91.56 81 CYS A O 1
ATOM 605 N N . PHE A 1 82 ? 15.847 -6.593 -11.336 1.00 93.00 82 PHE A N 1
ATOM 606 C CA . PHE A 1 82 ? 15.822 -5.660 -10.204 1.00 93.00 82 PHE A CA 1
ATOM 607 C C . PHE A 1 82 ? 16.155 -6.377 -8.893 1.00 93.00 82 PHE A C 1
ATOM 609 O O . PHE A 1 82 ? 15.763 -7.532 -8.699 1.00 93.00 82 PHE A O 1
ATOM 616 N N . ASP A 1 83 ? 16.861 -5.690 -8.001 1.00 96.38 83 ASP A N 1
ATOM 617 C CA . ASP A 1 83 ? 17.226 -6.180 -6.671 1.00 96.38 83 ASP A CA 1
ATOM 618 C C . ASP A 1 83 ? 16.561 -5.373 -5.537 1.00 96.38 83 ASP A C 1
ATOM 620 O O . ASP A 1 83 ? 15.673 -4.548 -5.763 1.00 96.38 83 ASP A O 1
ATOM 624 N N . ASP A 1 84 ? 16.963 -5.634 -4.290 1.00 97.94 84 ASP A N 1
ATOM 625 C CA . ASP A 1 84 ? 16.418 -4.947 -3.113 1.00 97.94 84 ASP A CA 1
ATOM 626 C C . ASP A 1 84 ? 16.669 -3.429 -3.112 1.00 97.94 84 ASP A C 1
ATOM 628 O O . ASP A 1 84 ? 15.833 -2.674 -2.609 1.00 97.94 84 ASP A O 1
ATOM 632 N N . ALA A 1 85 ? 17.793 -2.964 -3.668 1.00 97.69 85 ALA A N 1
ATOM 633 C CA . ALA A 1 85 ? 18.098 -1.538 -3.740 1.00 97.69 85 ALA A CA 1
ATOM 634 C C . ALA A 1 85 ? 17.196 -0.845 -4.768 1.00 97.69 85 ALA A C 1
ATOM 636 O O . ALA A 1 85 ? 16.682 0.248 -4.515 1.00 97.69 85 ALA A O 1
ATOM 637 N N . ASP A 1 86 ? 16.944 -1.513 -5.892 1.00 96.56 86 ASP A N 1
ATOM 638 C CA . ASP A 1 86 ? 16.001 -1.044 -6.901 1.00 96.56 86 ASP A CA 1
ATOM 639 C C . ASP A 1 86 ? 14.568 -1.002 -6.359 1.00 96.56 86 ASP A C 1
ATOM 641 O O . ASP A 1 86 ? 13.864 -0.007 -6.537 1.00 96.56 86 ASP A O 1
ATOM 645 N N . ALA A 1 87 ? 14.148 -2.047 -5.640 1.00 97.50 87 ALA A N 1
ATOM 646 C CA . ALA A 1 87 ? 12.842 -2.100 -4.988 1.00 97.50 87 ALA A CA 1
ATOM 647 C C . ALA A 1 87 ? 12.642 -0.949 -3.994 1.00 97.50 87 ALA A C 1
ATOM 649 O O . ALA A 1 87 ? 11.576 -0.338 -3.988 1.00 97.50 87 ALA A O 1
ATOM 650 N N . ALA A 1 88 ? 13.659 -0.615 -3.192 1.00 97.94 88 ALA A N 1
ATOM 651 C CA . ALA A 1 88 ? 13.594 0.511 -2.264 1.00 97.94 88 ALA A CA 1
ATOM 652 C C . ALA A 1 88 ? 13.370 1.847 -2.989 1.00 97.94 88 ALA A C 1
ATOM 654 O O . ALA A 1 88 ? 12.487 2.616 -2.612 1.00 97.94 88 ALA A O 1
ATOM 655 N N . LEU A 1 89 ? 14.094 2.089 -4.084 1.00 97.38 89 LEU A N 1
ATOM 656 C CA . LEU A 1 89 ? 13.960 3.315 -4.874 1.00 97.38 89 LEU A CA 1
ATOM 657 C C . LEU A 1 89 ? 12.568 3.455 -5.518 1.00 97.38 89 LEU A C 1
ATOM 659 O O . LEU A 1 89 ? 11.965 4.536 -5.525 1.00 97.38 89 LEU A O 1
ATOM 663 N N . LEU A 1 90 ? 12.038 2.349 -6.046 1.00 97.06 90 LEU A N 1
ATOM 664 C CA . LEU A 1 90 ? 10.687 2.292 -6.600 1.00 97.06 90 LEU A CA 1
ATOM 665 C C . LEU A 1 90 ? 9.624 2.482 -5.511 1.00 97.06 90 LEU A C 1
ATOM 667 O O . LEU A 1 90 ? 8.655 3.210 -5.730 1.00 97.06 90 LEU A O 1
ATOM 671 N N . ALA A 1 91 ? 9.803 1.861 -4.344 1.00 97.31 91 ALA A N 1
ATOM 672 C CA . ALA A 1 91 ? 8.901 1.967 -3.202 1.00 97.31 91 ALA A CA 1
ATOM 673 C C . ALA A 1 91 ? 8.811 3.407 -2.670 1.00 97.31 91 ALA A C 1
ATOM 675 O O . ALA A 1 91 ? 7.706 3.908 -2.447 1.00 97.31 91 ALA A O 1
ATOM 676 N N . ASP A 1 92 ? 9.945 4.101 -2.552 1.00 96.56 92 ASP A N 1
ATOM 677 C CA . ASP A 1 92 ? 9.990 5.507 -2.142 1.00 96.56 92 ASP A CA 1
ATOM 678 C C . ASP A 1 92 ? 9.156 6.383 -3.083 1.00 96.56 92 ASP A C 1
ATOM 680 O O . ASP A 1 92 ? 8.328 7.181 -2.639 1.00 96.56 92 ASP A O 1
ATOM 684 N N . SER A 1 93 ? 9.295 6.181 -4.393 1.00 95.19 93 SER A N 1
ATOM 685 C CA . SER A 1 93 ? 8.519 6.923 -5.395 1.00 95.19 93 SER A CA 1
ATOM 686 C C . SER A 1 93 ? 7.034 6.557 -5.355 1.00 95.19 93 SER A C 1
ATOM 688 O O . SER A 1 93 ? 6.162 7.427 -5.446 1.00 95.19 93 SER A O 1
ATOM 690 N N . LEU A 1 94 ? 6.734 5.271 -5.154 1.00 95.88 94 LEU A N 1
ATOM 691 C CA . LEU A 1 94 ? 5.376 4.745 -5.060 1.00 95.88 94 LEU A CA 1
ATOM 692 C C . LEU A 1 94 ? 4.605 5.309 -3.861 1.00 95.88 94 LEU A C 1
ATOM 694 O O . LEU A 1 94 ? 3.391 5.482 -3.968 1.00 95.88 94 LEU A O 1
ATOM 698 N N . SER A 1 95 ? 5.282 5.626 -2.753 1.00 93.38 95 SER A N 1
ATOM 699 C CA . SER A 1 95 ? 4.654 6.177 -1.542 1.00 93.38 95 SER A CA 1
ATOM 700 C C . SER A 1 95 ? 3.847 7.458 -1.807 1.00 93.38 95 SER A C 1
ATOM 702 O O . SER A 1 95 ? 2.818 7.683 -1.175 1.00 93.38 95 SER A O 1
ATOM 704 N N . SER A 1 96 ? 4.272 8.258 -2.791 1.00 88.25 96 SER A N 1
ATOM 705 C CA . SER A 1 96 ? 3.631 9.522 -3.182 1.00 88.25 96 SER A CA 1
ATOM 706 C C . SER A 1 96 ? 2.747 9.421 -4.432 1.00 88.25 96 SER A C 1
ATOM 708 O O . SER A 1 96 ? 1.990 10.346 -4.738 1.00 88.25 96 SER A O 1
ATOM 710 N N . ASN A 1 97 ? 2.816 8.301 -5.157 1.00 93.12 97 ASN A N 1
ATOM 711 C CA . ASN A 1 97 ? 2.020 8.070 -6.355 1.00 93.12 97 ASN A CA 1
ATOM 712 C C . ASN A 1 97 ? 0.582 7.670 -5.975 1.00 93.12 97 ASN A C 1
ATOM 714 O O . ASN A 1 97 ? 0.367 6.770 -5.169 1.00 93.12 97 ASN A O 1
ATOM 718 N N . THR A 1 98 ? -0.416 8.323 -6.570 1.00 92.31 98 THR A N 1
ATOM 719 C CA . THR A 1 98 ? -1.844 8.107 -6.255 1.00 92.31 98 THR A CA 1
ATOM 720 C C . THR A 1 98 ? -2.668 7.653 -7.458 1.00 92.31 98 THR A C 1
ATOM 722 O O . THR A 1 98 ? -3.898 7.609 -7.406 1.00 92.31 98 THR A O 1
ATOM 725 N N . THR A 1 99 ? -2.002 7.345 -8.563 1.00 91.06 99 THR A N 1
ATOM 726 C CA . THR A 1 99 ? -2.616 7.013 -9.853 1.00 91.06 99 THR A CA 1
ATOM 727 C C . THR A 1 99 ? -2.440 5.538 -10.190 1.00 91.06 99 THR A C 1
ATOM 729 O O . THR A 1 99 ? -3.390 4.913 -10.671 1.00 91.06 99 THR A O 1
ATOM 732 N N . LEU A 1 100 ? -1.272 4.969 -9.871 1.00 93.06 100 LEU A N 1
ATOM 733 C CA . LEU A 1 100 ? -0.927 3.583 -10.146 1.00 93.06 100 LEU A CA 1
ATOM 734 C C . LEU A 1 100 ? -1.834 2.625 -9.381 1.00 93.06 100 LEU A C 1
ATOM 736 O O . LEU A 1 100 ? -1.965 2.704 -8.161 1.00 93.06 100 LEU A O 1
ATOM 740 N N . ARG A 1 101 ? -2.441 1.684 -10.106 1.00 92.12 101 ARG A N 1
ATOM 741 C CA . ARG A 1 101 ? -3.335 0.669 -9.532 1.00 92.12 101 ARG A CA 1
ATOM 742 C C . ARG A 1 101 ? -2.693 -0.699 -9.426 1.00 92.12 101 ARG A C 1
ATOM 744 O O . ARG A 1 101 ? -3.054 -1.458 -8.531 1.00 92.12 101 ARG A O 1
ATOM 751 N N . VAL A 1 102 ? -1.752 -1.016 -10.310 1.00 91.94 102 VAL A N 1
ATOM 752 C CA . VAL A 1 102 ? -1.045 -2.299 -10.311 1.00 91.94 102 VAL A CA 1
ATOM 753 C C . VAL A 1 102 ? 0.440 -2.080 -10.567 1.00 91.94 102 VAL A C 1
ATOM 755 O O . VAL A 1 102 ? 0.810 -1.445 -11.555 1.00 91.94 102 VAL A O 1
ATOM 75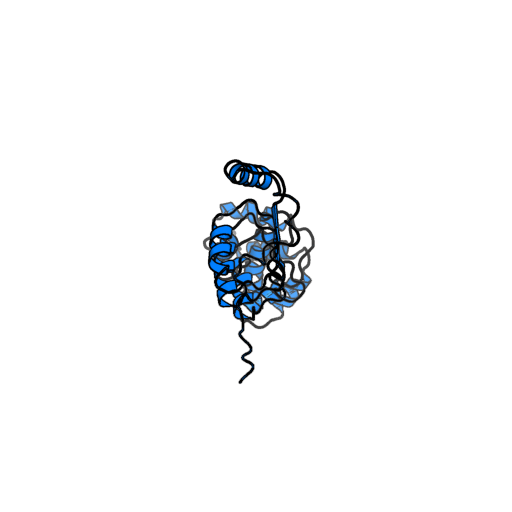8 N N . LEU A 1 103 ? 1.269 -2.658 -9.706 1.00 94.75 103 LEU A N 1
ATOM 759 C CA . LEU A 1 103 ? 2.696 -2.856 -9.924 1.00 94.75 103 LEU A CA 1
ATOM 760 C C . LEU A 1 103 ? 2.979 -4.356 -9.856 1.00 94.75 103 LEU A C 1
ATOM 762 O O . LEU A 1 103 ? 2.713 -4.971 -8.828 1.00 94.75 103 LEU A O 1
ATOM 766 N N . ASP A 1 104 ? 3.510 -4.942 -10.922 1.00 93.69 104 ASP A N 1
ATOM 767 C CA . ASP A 1 104 ? 3.978 -6.331 -10.904 1.00 93.69 104 ASP A CA 1
ATOM 768 C C . ASP A 1 104 ? 5.502 -6.362 -10.997 1.00 93.69 104 ASP A C 1
ATOM 770 O O . ASP A 1 104 ? 6.061 -5.887 -11.981 1.00 93.69 104 ASP A O 1
ATOM 774 N N . PHE A 1 105 ? 6.177 -6.900 -9.980 1.00 93.94 105 PHE A N 1
ATOM 775 C CA . PHE A 1 105 ? 7.625 -7.118 -10.000 1.00 93.94 105 PHE A CA 1
ATOM 776 C C . PHE A 1 105 ? 8.004 -8.605 -9.923 1.00 93.94 105 PHE A C 1
ATOM 778 O O . PHE A 1 105 ? 9.178 -8.921 -9.728 1.00 93.94 105 PHE A O 1
ATOM 785 N N . ASP A 1 106 ? 7.065 -9.540 -10.086 1.00 92.75 106 ASP A N 1
ATOM 786 C CA . ASP A 1 106 ? 7.335 -10.970 -9.910 1.00 92.75 106 ASP A CA 1
ATOM 787 C C . ASP A 1 106 ? 8.521 -11.464 -10.752 1.00 92.75 106 ASP A C 1
ATOM 789 O O . ASP A 1 106 ? 8.784 -10.992 -11.854 1.00 92.75 106 ASP A O 1
ATOM 793 N N . GLY A 1 107 ? 9.263 -12.454 -10.257 1.00 91.25 107 GLY A N 1
ATOM 794 C CA . GLY A 1 107 ? 10.385 -13.030 -11.010 1.00 91.25 107 GLY A CA 1
ATOM 795 C C . GLY A 1 107 ? 11.593 -12.098 -11.203 1.00 91.25 107 GLY A C 1
ATOM 796 O O . GLY A 1 107 ? 12.393 -12.348 -12.100 1.00 91.25 107 GLY A O 1
ATOM 797 N N . ASN A 1 108 ? 11.726 -11.054 -10.382 1.00 93.88 108 ASN A N 1
ATOM 798 C CA . ASN A 1 108 ? 12.963 -10.281 -10.208 1.00 93.88 108 ASN A CA 1
ATOM 799 C C . ASN A 1 108 ? 13.852 -10.877 -9.096 1.00 93.88 108 ASN A C 1
ATOM 801 O O . ASN A 1 108 ? 13.471 -11.841 -8.431 1.00 93.88 108 ASN A O 1
ATOM 805 N N . ASN A 1 109 ? 15.033 -10.296 -8.859 1.00 95.19 109 ASN A N 1
ATOM 806 C CA . ASN A 1 109 ? 15.954 -10.686 -7.781 1.00 95.19 109 ASN A CA 1
ATOM 807 C C . ASN A 1 109 ? 15.687 -9.921 -6.465 1.00 95.19 109 ASN A C 1
ATOM 809 O O . ASN A 1 109 ? 16.609 -9.611 -5.710 1.00 95.19 109 ASN A O 1
ATOM 813 N N . ILE A 1 110 ? 14.419 -9.617 -6.195 1.00 95.31 110 ILE A N 1
ATOM 814 C CA . ILE A 1 110 ? 13.978 -8.922 -4.984 1.00 95.31 110 ILE A CA 1
ATOM 815 C C . ILE A 1 110 ? 13.789 -9.954 -3.869 1.00 95.31 110 ILE A C 1
ATOM 817 O O . ILE A 1 110 ? 13.068 -10.940 -4.026 1.00 95.31 110 ILE A O 1
ATOM 821 N N . GLN A 1 111 ? 14.462 -9.731 -2.747 1.00 95.06 111 GLN A N 1
ATOM 822 C CA . GLN A 1 111 ? 14.448 -10.580 -1.565 1.00 95.06 111 GLN A CA 1
ATOM 823 C C . GLN A 1 111 ? 13.599 -9.921 -0.461 1.00 95.06 111 GLN A C 1
ATOM 825 O O . GLN A 1 111 ? 12.632 -9.200 -0.721 1.00 95.06 111 GLN A O 1
ATOM 830 N N . GLN A 1 112 ? 13.896 -10.230 0.803 1.00 93.62 112 GLN A N 1
ATOM 831 C CA . GLN A 1 112 ? 13.097 -9.780 1.940 1.00 93.62 112 GLN A CA 1
ATOM 832 C C . GLN A 1 112 ? 13.141 -8.262 2.152 1.00 93.62 112 GLN A C 1
ATOM 834 O O . GLN A 1 112 ? 12.098 -7.679 2.443 1.00 93.62 112 GLN A O 1
ATOM 839 N N . GLU A 1 113 ? 14.297 -7.616 1.995 1.00 95.44 113 GLU A N 1
ATOM 840 C CA . GLU A 1 113 ? 14.421 -6.178 2.262 1.00 95.44 113 GLU A CA 1
ATOM 841 C C . GLU A 1 113 ? 13.656 -5.347 1.227 1.00 95.44 113 GLU A C 1
ATOM 843 O O . GLU A 1 113 ? 12.886 -4.457 1.596 1.00 95.44 113 GLU A O 1
ATOM 848 N N . GLY A 1 114 ? 13.765 -5.688 -0.061 1.00 95.88 114 GLY A N 1
ATOM 849 C CA . GLY A 1 114 ? 13.008 -5.023 -1.118 1.00 95.88 114 GLY A CA 1
ATOM 850 C C . GLY A 1 114 ? 11.503 -5.279 -1.010 1.00 95.88 114 GLY A C 1
ATOM 851 O O . GLY A 1 114 ? 10.704 -4.357 -1.187 1.00 95.88 114 GLY A O 1
ATOM 852 N N . ARG A 1 115 ? 11.091 -6.494 -0.612 1.00 94.19 115 ARG A N 1
ATOM 853 C CA . ARG A 1 115 ? 9.683 -6.787 -0.286 1.00 94.19 115 ARG A CA 1
ATOM 854 C C . ARG A 1 115 ? 9.165 -5.872 0.827 1.00 94.19 115 ARG A C 1
ATOM 856 O O . ARG A 1 115 ? 8.087 -5.291 0.690 1.00 94.19 115 ARG A O 1
ATOM 863 N N . LEU A 1 116 ? 9.911 -5.743 1.926 1.00 93.75 116 LEU A N 1
ATOM 864 C CA . LEU A 1 116 ? 9.525 -4.894 3.055 1.00 93.75 116 LEU A CA 1
ATOM 865 C C . LEU A 1 116 ? 9.469 -3.413 2.667 1.00 93.75 116 LEU A C 1
ATOM 867 O O . LEU A 1 116 ? 8.603 -2.699 3.172 1.00 93.75 116 LEU A O 1
ATOM 871 N N . ALA A 1 117 ? 10.335 -2.953 1.760 1.00 96.25 117 ALA A N 1
ATOM 872 C CA . ALA A 1 117 ? 10.277 -1.590 1.239 1.00 96.25 117 ALA A CA 1
ATOM 873 C C . ALA A 1 117 ? 8.940 -1.316 0.531 1.00 96.25 117 ALA A C 1
ATOM 875 O O . ALA A 1 117 ? 8.238 -0.366 0.882 1.00 96.25 117 ALA A O 1
ATOM 876 N N . PHE A 1 118 ? 8.519 -2.197 -0.383 1.00 95.50 118 PHE A N 1
ATOM 877 C CA . PHE A 1 118 ? 7.215 -2.078 -1.039 1.00 95.50 118 PHE A CA 1
ATOM 878 C C . PHE A 1 118 ? 6.045 -2.160 -0.057 1.00 95.50 118 PHE A C 1
ATOM 880 O O . PHE A 1 118 ? 5.115 -1.358 -0.157 1.00 95.50 118 PHE A O 1
ATOM 887 N N . LEU A 1 119 ? 6.092 -3.082 0.913 1.00 93.75 119 LEU A N 1
ATOM 888 C CA . LEU A 1 119 ? 5.062 -3.185 1.950 1.00 93.75 119 LEU A CA 1
ATOM 889 C C . LEU A 1 119 ? 4.943 -1.896 2.764 1.00 93.75 119 LEU A C 1
ATOM 891 O O . LEU A 1 119 ? 3.828 -1.439 2.990 1.00 93.75 119 LEU A O 1
ATOM 895 N N . ARG A 1 120 ? 6.060 -1.276 3.155 1.00 94.81 120 ARG A N 1
ATOM 896 C CA . ARG A 1 120 ? 6.061 0.001 3.886 1.00 94.81 120 ARG A CA 1
ATOM 897 C C . ARG A 1 120 ? 5.529 1.155 3.040 1.00 94.81 120 ARG A C 1
ATOM 899 O O . ARG A 1 120 ? 4.806 1.992 3.568 1.00 94.81 120 ARG A O 1
ATOM 906 N N . ALA A 1 121 ? 5.802 1.172 1.735 1.00 95.81 121 ALA A N 1
ATOM 907 C CA . ALA A 1 121 ? 5.268 2.199 0.838 1.00 95.81 121 ALA A CA 1
ATOM 908 C C . ALA A 1 121 ? 3.733 2.167 0.741 1.00 95.81 121 ALA A C 1
ATOM 910 O O . ALA A 1 121 ? 3.096 3.220 0.648 1.00 95.81 121 ALA A O 1
ATOM 911 N N . ILE A 1 122 ? 3.128 0.974 0.779 1.00 94.62 122 ILE A N 1
ATOM 912 C CA . ILE A 1 122 ? 1.666 0.822 0.752 1.00 94.62 122 ILE A CA 1
ATOM 913 C C . ILE A 1 122 ? 1.043 0.742 2.148 1.00 94.62 122 ILE A C 1
ATOM 915 O O . ILE A 1 122 ? -0.142 1.017 2.280 1.00 94.62 122 ILE A O 1
ATOM 919 N N . PHE A 1 123 ? 1.769 0.362 3.194 1.00 94.19 123 PHE A N 1
ATOM 920 C CA . PHE A 1 123 ? 1.239 0.224 4.550 1.00 94.19 123 PHE A CA 1
ATOM 921 C C . PHE A 1 123 ? 2.296 0.598 5.594 1.00 94.19 123 PHE A C 1
ATOM 923 O O . PHE A 1 123 ? 2.937 -0.254 6.206 1.00 94.19 123 PHE A O 1
ATOM 930 N N . ASP A 1 124 ? 2.465 1.901 5.811 1.00 94.75 124 ASP A N 1
ATOM 931 C CA . ASP A 1 124 ? 3.369 2.410 6.840 1.00 94.75 124 ASP A CA 1
ATOM 932 C C . ASP A 1 124 ? 2.706 2.342 8.224 1.00 94.75 124 ASP A C 1
ATOM 934 O O . ASP A 1 124 ? 1.810 3.119 8.555 1.00 94.75 124 ASP A O 1
ATOM 938 N N . VAL A 1 125 ? 3.159 1.397 9.046 1.00 93.75 125 VAL A N 1
ATOM 939 C CA . VAL A 1 125 ? 2.618 1.138 10.389 1.00 93.75 125 VAL A CA 1
ATOM 940 C C . VAL A 1 125 ? 3.297 1.948 11.499 1.00 93.75 125 VAL A C 1
ATOM 942 O O . VAL A 1 125 ? 2.973 1.760 12.672 1.00 93.75 125 VAL A O 1
ATOM 945 N N . SER A 1 126 ? 4.231 2.846 11.164 1.00 92.38 126 SER A N 1
ATOM 946 C CA . SER A 1 126 ? 5.002 3.621 12.149 1.00 92.38 126 SER A CA 1
ATOM 947 C C . SER A 1 126 ? 4.151 4.613 12.948 1.00 92.38 126 SER A C 1
ATOM 949 O O . SER A 1 126 ? 4.451 4.903 14.106 1.00 92.38 126 SER A O 1
ATOM 951 N N . SER A 1 127 ? 3.079 5.135 12.348 1.00 91.19 127 SER A N 1
ATOM 952 C CA . SER A 1 127 ? 2.108 6.026 12.987 1.00 91.19 127 SER A CA 1
ATOM 953 C C . SER A 1 127 ? 0.809 6.091 12.179 1.00 91.19 127 SER A C 1
ATOM 955 O O . SER A 1 127 ? 0.783 5.740 11.000 1.00 91.19 127 SER A O 1
ATOM 957 N N . LEU A 1 128 ? -0.275 6.607 12.773 1.00 90.19 128 LEU A N 1
ATOM 958 C CA . LEU A 1 128 ? -1.517 6.850 12.024 1.00 90.19 128 LEU A CA 1
ATOM 959 C C . LEU A 1 128 ? -1.335 7.871 10.898 1.00 90.19 128 LEU A C 1
ATOM 961 O O . LEU A 1 128 ? -1.933 7.712 9.837 1.00 90.19 128 LEU A O 1
ATOM 965 N N . ALA A 1 129 ? -0.520 8.907 11.116 1.00 90.81 129 ALA A N 1
ATOM 966 C CA . ALA A 1 129 ? -0.249 9.924 10.106 1.00 90.81 129 ALA A CA 1
ATOM 967 C C . ALA A 1 129 ? 0.506 9.334 8.908 1.00 90.81 129 ALA A C 1
ATOM 969 O O . ALA A 1 129 ? 0.113 9.571 7.767 1.00 90.81 129 ALA A O 1
ATOM 970 N N . ALA A 1 130 ? 1.531 8.517 9.169 1.00 93.38 130 ALA A N 1
ATOM 971 C CA . ALA A 1 130 ? 2.292 7.834 8.129 1.00 93.38 130 ALA A CA 1
ATOM 972 C C . ALA A 1 130 ? 1.422 6.824 7.367 1.00 93.38 130 ALA A C 1
ATOM 974 O O . ALA A 1 130 ? 1.356 6.868 6.140 1.00 93.38 130 ALA A O 1
ATOM 975 N N . CYS A 1 131 ? 0.635 6.013 8.079 1.00 93.88 131 CYS A N 1
ATOM 976 C CA . CYS A 1 131 ? -0.337 5.118 7.458 1.00 93.88 131 CYS A CA 1
ATOM 977 C C . CYS A 1 131 ? -1.313 5.873 6.559 1.00 93.88 131 CYS A C 1
ATOM 979 O O . CYS A 1 131 ? -1.587 5.430 5.452 1.00 93.88 131 CYS A O 1
ATOM 981 N N . ALA A 1 132 ? -1.844 7.007 7.020 1.00 91.75 132 ALA A N 1
ATOM 982 C CA . ALA A 1 132 ? -2.801 7.812 6.269 1.00 91.75 132 ALA A CA 1
ATOM 983 C C . ALA A 1 132 ? -2.188 8.527 5.052 1.00 91.75 132 ALA A C 1
ATOM 985 O O . ALA A 1 132 ? -2.950 8.982 4.190 1.00 91.75 132 ALA A O 1
ATOM 986 N N . ALA A 1 133 ? -0.863 8.684 5.026 1.00 92.75 133 ALA A N 1
ATOM 987 C CA . ALA A 1 133 ? -0.096 9.263 3.927 1.00 92.75 133 ALA A CA 1
ATOM 988 C C . ALA A 1 133 ? 0.460 8.205 2.958 1.00 92.75 133 ALA A C 1
ATOM 990 O O . ALA A 1 133 ? 0.848 8.565 1.852 1.00 92.75 133 ALA A O 1
ATOM 991 N N . SER A 1 134 ? 0.493 6.930 3.360 1.00 94.81 134 SER A N 1
ATOM 992 C CA . SER A 1 134 ? 0.968 5.821 2.527 1.00 94.81 134 SER A CA 1
ATOM 993 C C . SER A 1 134 ? 0.103 5.596 1.280 1.00 94.81 134 SER A C 1
ATOM 995 O O . SER A 1 134 ? -1.004 6.125 1.138 1.00 94.81 134 SER A O 1
ATOM 997 N N . ASN A 1 135 ? 0.594 4.777 0.350 1.00 95.25 135 ASN A N 1
ATOM 998 C CA . ASN A 1 135 ? -0.125 4.499 -0.884 1.00 95.25 135 ASN A CA 1
ATOM 999 C C . ASN A 1 135 ? -1.366 3.612 -0.637 1.00 95.25 135 ASN A C 1
ATOM 1001 O O . ASN A 1 135 ? -1.283 2.452 -0.218 1.00 95.25 135 ASN A O 1
ATOM 1005 N N . HIS A 1 136 ? -2.541 4.147 -0.981 1.00 94.19 136 HIS A N 1
ATOM 1006 C CA . HIS A 1 136 ? -3.842 3.477 -0.839 1.00 94.19 136 HIS A CA 1
ATOM 1007 C C . HIS A 1 136 ? -4.474 3.033 -2.170 1.00 94.19 136 HIS A C 1
ATOM 1009 O O . HIS A 1 136 ? -5.661 2.711 -2.226 1.00 94.19 136 HIS A O 1
ATOM 1015 N N . THR A 1 137 ? -3.702 3.069 -3.255 1.00 92.62 137 THR A N 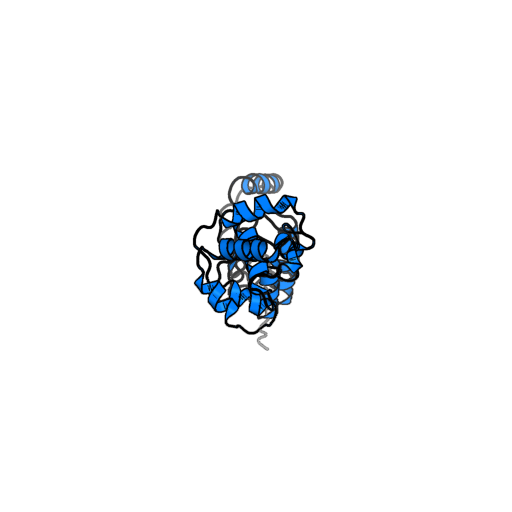1
ATOM 1016 C CA . THR A 1 137 ? -4.193 2.911 -4.635 1.00 92.62 137 THR A CA 1
ATOM 1017 C C . THR A 1 137 ? -3.585 1.720 -5.363 1.00 92.62 137 THR A C 1
ATOM 1019 O O . THR A 1 137 ? -4.289 1.064 -6.129 1.00 92.62 137 THR A O 1
ATOM 1022 N N . CYS A 1 138 ? -2.309 1.425 -5.108 1.00 93.12 138 CYS A N 1
ATOM 1023 C CA . CYS A 1 138 ? -1.533 0.455 -5.864 1.00 93.12 138 CYS A CA 1
ATOM 1024 C C . CYS A 1 138 ? -1.551 -0.921 -5.199 1.00 93.12 138 CYS A C 1
ATOM 1026 O O . CYS A 1 138 ? -1.162 -1.068 -4.037 1.00 93.12 138 CYS A O 1
ATOM 1028 N N . ARG A 1 139 ? -1.965 -1.938 -5.952 1.00 91.44 139 ARG A N 1
ATOM 1029 C CA . ARG A 1 139 ? -1.798 -3.352 -5.611 1.00 91.44 139 ARG A CA 1
ATOM 1030 C C . ARG A 1 139 ? -0.455 -3.820 -6.151 1.00 91.44 139 ARG A C 1
ATOM 1032 O O . ARG A 1 139 ? -0.172 -3.627 -7.333 1.00 91.44 139 ARG A O 1
ATOM 1039 N N . ILE A 1 140 ? 0.346 -4.452 -5.303 1.00 92.00 140 ILE A N 1
ATOM 1040 C CA . ILE A 1 140 ? 1.682 -4.912 -5.679 1.00 92.00 140 ILE A CA 1
ATOM 1041 C C . ILE A 1 140 ? 1.686 -6.438 -5.780 1.00 92.00 140 ILE A C 1
ATOM 1043 O O . ILE A 1 140 ? 1.371 -7.130 -4.812 1.00 92.00 140 ILE A O 1
ATOM 1047 N N . GLN A 1 141 ? 2.040 -6.956 -6.952 1.00 90.81 141 GLN A N 1
ATOM 1048 C CA . GLN A 1 141 ? 2.254 -8.380 -7.202 1.00 90.81 141 GLN A CA 1
ATOM 1049 C C . GLN A 1 141 ? 3.735 -8.719 -6.992 1.00 90.81 141 GLN A C 1
ATOM 1051 O O . GLN A 1 141 ? 4.609 -7.895 -7.254 1.00 90.81 141 GLN A O 1
ATOM 1056 N N . GLY A 1 142 ? 4.000 -9.918 -6.472 1.00 85.94 142 GLY A N 1
ATOM 1057 C CA . GLY A 1 142 ? 5.341 -10.375 -6.088 1.00 85.94 142 GLY A CA 1
ATOM 1058 C C . GLY A 1 142 ? 5.729 -10.185 -4.624 1.00 85.94 142 GLY A C 1
ATOM 1059 O O . GLY A 1 142 ? 6.838 -10.527 -4.222 1.00 85.94 142 GLY A O 1
ATOM 1060 N N . LEU A 1 143 ? 4.795 -9.745 -3.776 1.00 84.38 143 LEU A N 1
ATOM 1061 C CA . LEU A 1 143 ? 5.004 -9.649 -2.326 1.00 84.38 143 LEU A CA 1
ATOM 1062 C C . LEU A 1 143 ? 4.932 -10.996 -1.573 1.00 84.38 143 LEU A C 1
ATOM 1064 O O . LEU A 1 143 ? 5.067 -11.019 -0.354 1.00 84.38 143 LEU A O 1
ATOM 1068 N N . GLY A 1 144 ? 4.741 -12.132 -2.246 1.00 72.38 144 GLY A N 1
ATOM 1069 C CA . GLY A 1 144 ? 4.443 -13.403 -1.570 1.00 72.38 144 GLY A CA 1
ATOM 1070 C C . GLY A 1 144 ? 2.954 -13.541 -1.218 1.00 72.38 144 GLY A C 1
ATOM 1071 O O . GLY A 1 144 ? 2.139 -12.867 -1.831 1.00 72.38 144 GLY A O 1
ATOM 1072 N N . GLN A 1 145 ? 2.599 -14.485 -0.326 1.00 61.25 145 GLN A N 1
ATOM 1073 C CA . GLN A 1 145 ? 1.236 -15.030 -0.116 1.00 61.25 145 GLN A CA 1
ATOM 1074 C C . GLN A 1 145 ? 0.063 -14.052 -0.308 1.00 61.25 145 GLN A C 1
ATOM 1076 O O . GLN A 1 145 ? 0.142 -12.906 0.100 1.00 61.25 145 GLN A O 1
ATOM 1081 N N . VAL A 1 146 ? -1.038 -14.600 -0.850 1.00 53.16 146 VAL A N 1
ATOM 1082 C CA . VAL A 1 146 ? -2.419 -14.088 -1.029 1.00 53.16 146 VAL A CA 1
ATOM 1083 C C . VAL A 1 146 ? -2.822 -12.965 -0.058 1.00 53.16 146 VAL A C 1
ATOM 1085 O O . VAL A 1 146 ? -3.618 -13.156 0.858 1.00 53.16 146 VAL A O 1
ATOM 1088 N N . LEU A 1 147 ? -2.278 -11.776 -0.280 1.00 59.06 147 LEU A N 1
ATOM 1089 C CA . LEU A 1 147 ? -2.498 -10.596 0.538 1.00 59.06 147 LEU A CA 1
ATOM 1090 C C . LEU A 1 147 ? -3.031 -9.508 -0.367 1.00 59.06 147 LEU A C 1
ATOM 1092 O O . LEU A 1 147 ? -2.368 -9.045 -1.291 1.00 59.06 147 LEU A O 1
ATOM 1096 N N . CYS A 1 148 ? -4.266 -9.118 -0.105 1.00 67.00 148 CYS A N 1
ATOM 1097 C CA . CYS A 1 148 ? -4.965 -8.138 -0.903 1.00 67.00 148 CYS A CA 1
ATOM 1098 C C . CYS A 1 148 ? -4.948 -6.782 -0.175 1.00 67.00 148 CYS A C 1
ATOM 1100 O O . CYS A 1 148 ? -5.988 -6.236 0.164 1.00 67.00 148 CYS A O 1
ATOM 1102 N N . LEU A 1 149 ? -3.756 -6.225 0.087 1.00 84.19 149 LEU A N 1
ATOM 1103 C CA . LEU A 1 149 ? -3.667 -4.799 0.417 1.00 84.19 149 LEU A CA 1
ATOM 1104 C C . LEU A 1 149 ? -4.061 -3.980 -0.813 1.00 84.19 149 LEU A C 1
ATOM 1106 O O . LEU A 1 149 ? -3.719 -4.334 -1.942 1.00 84.19 149 LEU A O 1
ATOM 1110 N N . ASN A 1 150 ? -4.749 -2.863 -0.583 1.00 88.06 150 ASN A N 1
ATOM 1111 C CA . ASN A 1 150 ? -5.276 -2.017 -1.654 1.00 88.06 150 ASN A CA 1
ATOM 1112 C C . ASN A 1 150 ? -6.277 -2.742 -2.578 1.00 88.06 150 ASN A C 1
ATOM 1114 O O . ASN A 1 150 ? -6.347 -2.462 -3.776 1.00 88.06 150 ASN A O 1
ATOM 1118 N N . CYS A 1 151 ? -7.035 -3.714 -2.059 1.00 82.88 151 CYS A N 1
ATOM 1119 C CA . CYS A 1 151 ? -7.972 -4.495 -2.864 1.00 82.88 151 CYS A CA 1
ATOM 1120 C C . CYS A 1 151 ? -9.253 -3.747 -3.223 1.00 82.88 151 CYS A C 1
ATOM 1122 O O . CYS A 1 151 ? -9.792 -3.999 -4.300 1.00 82.88 151 CYS A O 1
ATOM 1124 N N . TYR A 1 152 ? -9.702 -2.813 -2.384 1.00 80.62 152 TYR A N 1
ATOM 1125 C CA . TYR A 1 152 ? -10.871 -1.992 -2.671 1.00 80.62 152 TYR A CA 1
ATOM 1126 C C . TYR A 1 152 ? -10.582 -1.065 -3.853 1.00 80.62 152 TYR A C 1
ATOM 1128 O O . TYR A 1 152 ? -9.466 -0.556 -4.011 1.00 80.62 152 TYR A O 1
ATOM 1136 N N . ASP A 1 153 ? -11.586 -0.855 -4.701 1.00 80.19 153 ASP A N 1
ATOM 1137 C CA . ASP A 1 153 ? -11.458 0.034 -5.859 1.00 80.19 153 ASP A CA 1
ATOM 1138 C C . ASP A 1 153 ? -11.323 1.501 -5.419 1.00 80.19 153 ASP A C 1
ATOM 1140 O O . ASP A 1 153 ? -10.517 2.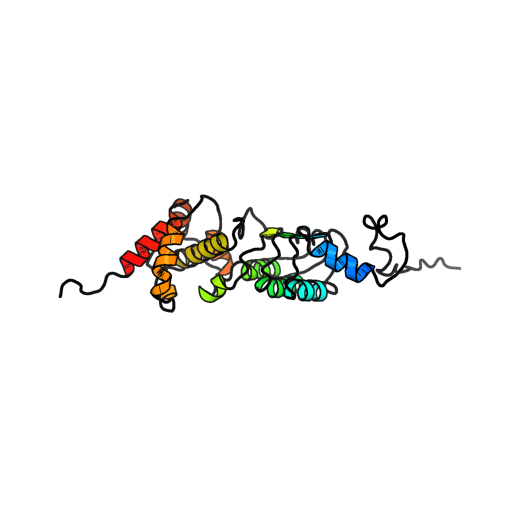265 -5.973 1.00 80.19 153 ASP A O 1
ATOM 1144 N N . GLU A 1 154 ? -12.050 1.862 -4.361 1.00 85.44 154 GLU A N 1
ATOM 1145 C CA . GLU A 1 154 ? -11.998 3.174 -3.735 1.00 85.44 154 GLU A CA 1
ATOM 1146 C C . GLU A 1 154 ? -10.798 3.288 -2.777 1.00 85.44 154 GLU A C 1
ATOM 1148 O O . GLU A 1 154 ? -10.718 2.581 -1.767 1.00 85.44 154 GLU A O 1
ATOM 1153 N N . PRO A 1 155 ? -9.862 4.230 -3.015 1.00 89.44 155 PRO A N 1
ATOM 1154 C CA . PRO A 1 155 ? -8.685 4.407 -2.160 1.00 89.44 155 PRO A CA 1
ATOM 1155 C C . PRO A 1 155 ? -9.024 4.741 -0.706 1.00 89.44 155 PRO A C 1
ATOM 1157 O O . PRO A 1 155 ? -8.227 4.502 0.202 1.00 89.44 155 PRO A O 1
ATOM 1160 N N . CYS A 1 156 ? -10.198 5.333 -0.475 1.00 88.50 156 CYS A N 1
ATOM 1161 C CA . CYS A 1 156 ? -10.628 5.697 0.865 1.00 88.50 156 CYS A CA 1
ATOM 1162 C C . CYS A 1 156 ? -10.886 4.463 1.737 1.00 88.50 156 CYS A C 1
ATOM 1164 O O . CYS A 1 156 ? -10.551 4.485 2.920 1.00 88.50 156 CYS A O 1
ATOM 1166 N N . ASP A 1 157 ? -11.405 3.382 1.162 1.00 86.00 157 ASP A N 1
ATOM 1167 C CA . ASP A 1 157 ? -11.749 2.178 1.919 1.00 86.00 157 ASP A CA 1
ATOM 1168 C C . ASP A 1 157 ? -10.477 1.427 2.316 1.00 86.00 157 ASP A C 1
ATOM 1170 O O . ASP A 1 157 ? -10.266 1.157 3.498 1.00 86.00 157 ASP A O 1
ATOM 1174 N N . ASN A 1 158 ? -9.536 1.287 1.373 1.00 88.69 158 ASN A N 1
ATOM 1175 C CA . ASN A 1 158 ? -8.179 0.794 1.639 1.00 88.69 158 ASN A CA 1
ATOM 1176 C C . ASN A 1 158 ? -7.483 1.575 2.766 1.00 88.69 158 ASN A C 1
ATOM 1178 O O . ASN A 1 158 ? -6.760 1.014 3.591 1.00 88.69 158 ASN A O 1
ATOM 1182 N N . LYS A 1 159 ? -7.661 2.901 2.787 1.00 91.81 159 LYS A N 1
ATOM 1183 C CA . LYS A 1 159 ? -7.086 3.774 3.812 1.00 91.81 159 LYS A CA 1
ATOM 1184 C C . LYS A 1 159 ? -7.675 3.503 5.189 1.00 91.81 159 LYS A C 1
ATOM 1186 O O . LYS A 1 159 ? -6.924 3.352 6.152 1.00 91.81 159 LYS A O 1
ATOM 1191 N N . TRP A 1 160 ? -8.998 3.463 5.295 1.00 89.62 160 TRP A N 1
ATOM 1192 C CA . TRP A 1 160 ? -9.662 3.260 6.579 1.00 89.62 160 TRP A CA 1
ATOM 1193 C C . TRP A 1 160 ? -9.448 1.858 7.129 1.00 89.62 160 TRP A C 1
ATOM 1195 O O . TRP A 1 160 ? -9.239 1.721 8.332 1.00 89.62 160 TRP A O 1
ATOM 1205 N N . GLU A 1 161 ? -9.394 0.844 6.271 1.00 87.62 161 GLU A N 1
ATOM 1206 C CA . GLU A 1 161 ? -9.057 -0.518 6.674 1.00 87.62 161 GLU A CA 1
ATOM 1207 C C . GLU A 1 161 ? -7.687 -0.582 7.370 1.00 87.62 161 GLU A C 1
ATOM 1209 O O . GLU A 1 161 ? -7.570 -1.083 8.491 1.00 87.62 161 GLU A O 1
ATOM 1214 N N . LYS A 1 162 ? -6.657 0.013 6.756 1.00 91.56 162 LYS A N 1
ATOM 1215 C CA . LYS A 1 162 ? -5.301 0.082 7.323 1.00 91.56 162 LYS A CA 1
ATOM 1216 C C . LYS A 1 162 ? -5.259 0.848 8.645 1.00 91.56 162 LYS A C 1
ATOM 1218 O O . LYS A 1 162 ? -4.593 0.418 9.587 1.00 91.56 162 LYS A O 1
ATOM 1223 N N . ILE A 1 163 ? -6.003 1.952 8.745 1.00 90.69 163 ILE A N 1
ATOM 1224 C CA . ILE A 1 163 ? -6.125 2.734 9.984 1.00 90.69 163 ILE A CA 1
ATOM 1225 C C . ILE A 1 163 ? -6.752 1.888 11.099 1.00 90.69 163 ILE A C 1
ATOM 1227 O O . ILE A 1 163 ? -6.203 1.836 12.201 1.00 90.69 163 ILE A O 1
ATOM 1231 N N . PHE A 1 164 ? -7.867 1.202 10.829 1.00 88.31 164 PHE A N 1
ATOM 1232 C CA . PHE A 1 164 ? -8.504 0.323 11.813 1.00 88.31 164 PHE A CA 1
ATOM 1233 C C . PHE A 1 164 ? -7.583 -0.832 12.221 1.00 88.31 164 PHE A C 1
ATOM 1235 O O . PHE A 1 164 ? -7.499 -1.144 13.409 1.00 88.31 164 PHE A O 1
ATOM 1242 N N . ALA A 1 165 ? -6.835 -1.407 11.276 1.00 89.12 165 ALA A N 1
ATOM 1243 C CA . ALA A 1 165 ? -5.851 -2.442 11.570 1.00 89.12 165 ALA A CA 1
ATOM 1244 C C . ALA A 1 165 ? -4.756 -1.941 12.526 1.00 89.12 165 ALA A C 1
ATOM 1246 O O . ALA A 1 165 ? -4.494 -2.592 13.534 1.00 89.12 165 ALA A O 1
ATOM 1247 N N . ILE A 1 166 ? -4.164 -0.766 12.285 1.00 91.06 166 ILE A N 1
ATOM 1248 C CA . ILE A 1 166 ? -3.161 -0.192 13.201 1.00 91.06 166 ILE A CA 1
ATOM 1249 C C . ILE A 1 166 ? -3.757 0.062 14.586 1.00 91.06 166 ILE A C 1
ATOM 1251 O O . ILE A 1 166 ? -3.129 -0.267 15.596 1.00 91.06 166 ILE A O 1
ATOM 1255 N N . LEU A 1 167 ? -4.964 0.630 14.651 1.00 88.38 167 LEU A N 1
ATOM 1256 C CA . LEU A 1 167 ? -5.645 0.911 15.914 1.00 88.38 167 LEU A CA 1
ATOM 1257 C C . LEU A 1 167 ? -5.855 -0.364 16.736 1.00 88.38 167 LEU A C 1
ATOM 1259 O O . LEU A 1 167 ? -5.562 -0.360 17.929 1.00 88.38 167 LEU A O 1
ATOM 1263 N N . ALA A 1 168 ? -6.316 -1.450 16.121 1.00 86.56 168 ALA A N 1
ATOM 1264 C CA . ALA A 1 168 ? -6.549 -2.708 16.825 1.00 86.56 168 ALA A CA 1
ATOM 1265 C C . ALA A 1 168 ? -5.245 -3.430 17.198 1.00 86.56 168 ALA A C 1
ATOM 1267 O O . ALA A 1 168 ? -5.015 -3.819 18.345 1.00 86.56 168 ALA A O 1
ATOM 1268 N N . LEU A 1 169 ? -4.351 -3.608 16.228 1.00 88.19 169 LEU A N 1
ATOM 1269 C CA . LEU A 1 169 ? -3.215 -4.516 16.371 1.00 88.19 169 LEU A CA 1
ATOM 1270 C C . LEU A 1 169 ? -2.112 -3.937 17.268 1.00 88.19 169 LEU A C 1
ATOM 1272 O O . LEU A 1 169 ? -1.419 -4.690 17.956 1.00 88.19 169 LEU A O 1
ATOM 1276 N N . SER A 1 170 ? -2.005 -2.610 17.367 1.00 87.00 170 SER A N 1
ATOM 1277 C CA . SER A 1 170 ? -1.004 -1.946 18.213 1.00 87.00 170 SER A CA 1
ATOM 1278 C C . SER A 1 170 ? -1.347 -1.893 19.714 1.00 87.00 170 SER A C 1
ATOM 1280 O O . SER A 1 170 ? -0.506 -1.476 20.509 1.00 87.00 170 SER A O 1
ATOM 1282 N N . GLY A 1 171 ? -2.551 -2.298 20.143 1.00 78.69 171 GLY A N 1
ATOM 1283 C CA . GLY A 1 171 ? -2.978 -2.192 21.550 1.00 78.69 171 GLY A CA 1
ATOM 1284 C C . GLY A 1 171 ? -2.236 -3.156 22.483 1.00 78.69 171 GLY A C 1
ATOM 1285 O O . GLY A 1 171 ? -2.196 -4.352 22.213 1.00 78.69 171 GLY A O 1
ATOM 1286 N N . GLN A 1 172 ? -1.629 -2.677 23.574 1.00 68.94 172 GLN A N 1
ATOM 1287 C CA . GLN A 1 172 ? -0.918 -3.553 24.526 1.00 68.94 172 GLN A CA 1
ATOM 1288 C C . GLN A 1 172 ? -1.888 -4.320 25.442 1.00 68.94 172 GLN A C 1
ATOM 1290 O O . GLN A 1 172 ? -1.929 -5.548 25.381 1.00 68.94 172 GLN A O 1
ATOM 1295 N N . ASP A 1 173 ? -2.698 -3.596 26.225 1.00 64.38 173 ASP A N 1
ATOM 1296 C CA . ASP A 1 173 ? -3.609 -4.173 27.232 1.00 64.38 173 ASP A CA 1
ATOM 1297 C C . ASP A 1 173 ? -5.095 -4.098 26.831 1.00 64.38 173 ASP A C 1
ATOM 1299 O O . ASP A 1 173 ? -5.912 -4.912 27.264 1.00 64.38 173 ASP A O 1
ATOM 1303 N N . SER A 1 174 ? -5.454 -3.124 25.990 1.00 64.75 174 SER A N 1
ATOM 1304 C CA . SER A 1 174 ? -6.778 -2.977 25.380 1.00 64.75 174 SER A CA 1
ATOM 1305 C C . SER A 1 174 ? -6.768 -3.476 23.938 1.00 64.75 174 SER A C 1
ATOM 1307 O O . SER A 1 174 ? -5.753 -3.410 23.248 1.00 64.75 174 SER A O 1
ATOM 1309 N N . PHE A 1 175 ? -7.925 -3.936 23.458 1.00 69.06 175 PHE A N 1
ATOM 1310 C CA . PHE A 1 175 ? -8.085 -4.414 22.081 1.00 69.06 175 PHE A CA 1
ATOM 1311 C C . PHE A 1 175 ? -7.876 -3.310 21.028 1.00 69.06 175 PHE A C 1
ATOM 1313 O O . PHE A 1 175 ? -7.569 -3.611 19.885 1.00 69.06 175 PHE A O 1
ATOM 1320 N N . THR A 1 176 ? -7.994 -2.034 21.416 1.00 77.56 176 THR A N 1
ATOM 1321 C CA . THR A 1 176 ? -7.693 -0.870 20.569 1.00 77.56 176 THR A CA 1
ATOM 1322 C C . THR A 1 176 ? -6.699 0.054 21.271 1.00 77.56 176 THR A C 1
ATOM 1324 O O . THR A 1 176 ? -6.860 0.352 22.458 1.00 77.56 176 THR A O 1
ATOM 1327 N N . ASN A 1 177 ? -5.685 0.533 20.551 1.00 80.38 177 ASN A N 1
ATOM 1328 C CA . ASN A 1 177 ? -4.711 1.510 21.025 1.00 80.38 177 ASN A CA 1
ATOM 1329 C C . ASN A 1 177 ? -5.244 2.936 20.871 1.00 80.38 177 ASN A C 1
ATOM 1331 O O . ASN A 1 177 ? -5.057 3.603 19.852 1.00 80.38 177 ASN A O 1
ATOM 1335 N N . THR A 1 178 ? -5.909 3.421 21.910 1.00 75.69 178 THR A N 1
ATOM 1336 C CA . THR A 1 178 ? -6.529 4.750 21.897 1.00 75.69 178 THR A CA 1
ATOM 1337 C C . THR A 1 178 ? -5.514 5.883 22.038 1.00 75.69 178 THR A C 1
ATOM 1339 O O . THR A 1 178 ? -5.826 7.019 21.684 1.00 75.69 178 THR A O 1
ATOM 1342 N N . ALA A 1 179 ? -4.277 5.590 22.459 1.00 78.19 179 ALA A N 1
ATOM 1343 C CA . ALA A 1 179 ? -3.205 6.580 22.546 1.00 78.19 179 ALA A CA 1
ATOM 1344 C C . ALA A 1 179 ? -2.813 7.136 21.167 1.00 78.19 179 ALA A C 1
ATOM 1346 O O . ALA A 1 179 ? -2.457 8.309 21.062 1.00 78.19 179 ALA A O 1
ATOM 1347 N N . LEU A 1 180 ? -2.957 6.341 20.100 1.00 80.19 180 LEU A N 1
ATOM 1348 C CA . LEU A 1 180 ? -2.710 6.795 18.727 1.00 80.19 180 LEU A CA 1
ATOM 1349 C C . LEU A 1 180 ? -3.672 7.903 18.276 1.00 80.19 180 LEU A C 1
ATOM 1351 O O . LEU A 1 180 ? -3.353 8.662 17.368 1.00 80.19 180 LEU A O 1
ATOM 1355 N N . LEU A 1 181 ? -4.835 8.023 18.920 1.00 76.25 181 LEU A N 1
ATOM 1356 C CA . LEU A 1 181 ? -5.836 9.044 18.613 1.00 76.25 181 LEU A CA 1
ATOM 1357 C C . LEU A 1 181 ? -5.649 10.332 19.424 1.00 76.25 181 LEU A C 1
ATOM 1359 O O . LEU A 1 181 ? -6.425 11.265 19.248 1.00 76.25 181 LEU A O 1
ATOM 1363 N N . SER A 1 182 ? -4.637 10.410 20.294 1.00 73.31 182 SER A N 1
ATOM 1364 C CA . SER A 1 182 ? -4.385 11.592 21.134 1.00 73.31 182 SER A CA 1
ATOM 1365 C C . SER A 1 182 ? -4.122 12.868 20.326 1.00 73.31 182 SER A C 1
ATOM 1367 O O . SER A 1 182 ? -4.499 13.956 20.756 1.00 73.31 182 SER A O 1
ATOM 1369 N N . GLU A 1 183 ? -3.544 12.729 19.133 1.00 71.19 183 GLU A N 1
ATOM 1370 C CA . GLU A 1 183 ? -3.295 13.828 18.193 1.00 71.19 183 GLU A CA 1
ATOM 1371 C C . GLU A 1 183 ? -4.404 13.984 17.136 1.00 71.19 183 GLU A C 1
ATOM 1373 O O . GLU A 1 183 ? -4.361 14.900 16.316 1.00 71.19 183 GLU A O 1
ATOM 1378 N N . VAL A 1 184 ? -5.416 13.107 17.139 1.00 70.69 184 VAL A N 1
ATOM 1379 C CA . VAL A 1 184 ? -6.505 13.123 16.155 1.00 70.69 184 VAL A CA 1
ATOM 1380 C C . VAL A 1 184 ? -7.611 14.075 16.627 1.00 70.69 184 VAL A C 1
ATOM 1382 O O . VAL A 1 184 ? -8.198 13.858 17.689 1.00 70.69 184 VAL A O 1
ATOM 1385 N N . PRO A 1 185 ? -7.957 15.120 15.849 1.00 74.50 185 PRO A N 1
ATOM 1386 C CA . PRO A 1 185 ? -9.013 16.053 16.221 1.00 74.50 185 PRO A CA 1
ATOM 1387 C C . PRO A 1 185 ? -10.351 15.355 16.489 1.00 74.50 185 PRO A C 1
ATOM 1389 O O . PRO A 1 185 ? -10.805 14.535 15.691 1.00 74.50 185 P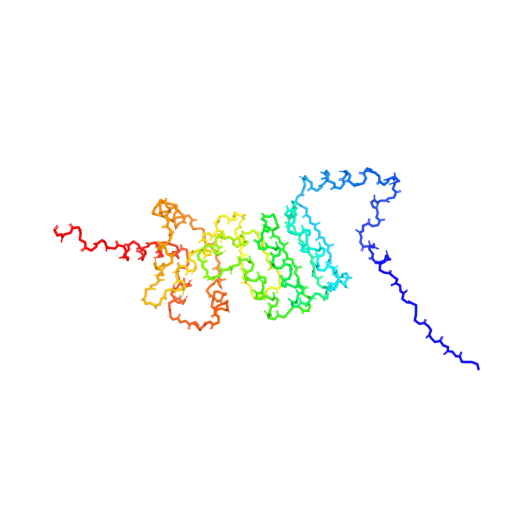RO A O 1
ATOM 1392 N N . ALA A 1 186 ? -11.047 15.756 17.559 1.00 74.81 186 ALA A N 1
ATOM 1393 C CA . ALA A 1 186 ? -12.372 15.224 17.899 1.00 74.81 186 ALA A CA 1
ATOM 1394 C C . ALA A 1 186 ? -13.406 15.395 16.764 1.00 74.81 186 ALA A C 1
ATOM 1396 O O . ALA A 1 186 ? -14.349 14.613 16.653 1.00 74.81 186 ALA A O 1
ATOM 1397 N N . SER A 1 187 ? -13.208 16.378 15.879 1.00 76.50 187 SER A N 1
ATOM 1398 C CA . SER A 1 187 ? -14.023 16.595 14.678 1.00 76.50 187 SER A CA 1
ATOM 1399 C C . SER A 1 187 ? -13.958 15.452 13.660 1.00 76.50 187 SER A C 1
ATOM 1401 O O . SER A 1 187 ? -14.843 15.357 12.813 1.00 76.50 187 SER A O 1
ATOM 1403 N N . LEU A 1 188 ? -12.953 14.574 13.732 1.00 77.56 188 LEU A N 1
ATOM 1404 C CA . LEU A 1 188 ? -12.831 13.402 12.862 1.00 77.56 188 LEU A CA 1
ATOM 1405 C C . LEU A 1 188 ? -13.587 12.178 13.393 1.00 77.56 188 LEU A C 1
ATOM 1407 O O . LEU A 1 188 ? -13.735 11.196 12.669 1.00 77.56 188 LEU A O 1
ATOM 1411 N N . MET A 1 189 ? -14.134 12.234 14.610 1.00 79.12 189 MET A N 1
ATOM 1412 C CA . MET A 1 189 ? -14.895 11.117 15.178 1.00 79.12 189 MET A CA 1
ATOM 1413 C C . MET A 1 189 ? -16.163 10.760 14.411 1.00 79.12 189 MET A C 1
ATOM 1415 O O . MET A 1 189 ? -16.374 9.572 14.179 1.00 79.12 189 MET A O 1
ATOM 1419 N N . PRO A 1 190 ? -16.989 11.718 13.948 1.00 82.81 190 PRO A N 1
ATOM 1420 C CA . PRO A 1 190 ? -18.124 11.386 13.093 1.00 82.81 190 PRO A CA 1
ATOM 1421 C C . PRO A 1 190 ? -17.705 10.649 11.815 1.00 82.81 190 PRO A C 1
ATOM 1423 O O . PRO A 1 190 ? -18.405 9.740 11.382 1.00 82.81 190 PRO A O 1
ATOM 1426 N N . VAL A 1 191 ? -16.548 10.998 11.239 1.00 84.50 191 VAL A N 1
ATOM 1427 C CA . VAL A 1 191 ? -16.011 10.330 10.042 1.00 84.50 191 VAL A CA 1
ATOM 1428 C C . VAL A 1 191 ? -15.584 8.903 10.371 1.00 84.50 191 VAL A C 1
ATOM 1430 O O . VAL A 1 191 ? -15.932 7.981 9.639 1.00 84.50 191 VAL A O 1
ATOM 1433 N N . LEU A 1 192 ? -14.885 8.711 11.491 1.00 82.12 192 LEU A N 1
ATOM 1434 C CA . LEU A 1 192 ? -14.464 7.395 11.970 1.00 82.12 192 LEU A CA 1
ATOM 1435 C C . LEU A 1 192 ? -15.679 6.486 12.224 1.00 82.12 192 LEU A C 1
ATOM 1437 O O . LEU A 1 192 ? -15.708 5.352 11.754 1.00 82.12 192 LEU A O 1
ATOM 1441 N N . LEU A 1 193 ? -16.711 7.003 12.899 1.00 82.75 193 LEU A N 1
ATOM 1442 C CA . LEU A 1 193 ? -17.973 6.296 13.141 1.00 82.75 193 LEU A CA 1
ATOM 1443 C C . LEU A 1 193 ? -18.688 5.918 11.843 1.00 82.75 193 LEU A C 1
ATOM 1445 O O . LEU A 1 193 ? -19.156 4.791 11.703 1.00 82.75 193 LEU A O 1
ATOM 1449 N N . HIS A 1 194 ? -18.764 6.856 10.899 1.00 85.56 194 HIS A N 1
ATOM 1450 C CA . HIS A 1 194 ? -19.386 6.622 9.602 1.00 85.56 194 HIS A CA 1
ATOM 1451 C C . HIS A 1 194 ? -18.667 5.506 8.837 1.00 85.56 194 HIS A C 1
ATOM 1453 O O . HIS A 1 194 ? -19.312 4.576 8.368 1.00 85.56 194 HIS A O 1
ATOM 1459 N N . ARG A 1 195 ? -17.332 5.545 8.797 1.00 85.56 195 ARG A N 1
ATOM 1460 C CA . ARG A 1 195 ? -16.505 4.549 8.102 1.00 85.56 195 ARG A CA 1
ATOM 1461 C C . ARG A 1 195 ? -16.554 3.172 8.746 1.00 85.56 195 ARG A C 1
ATOM 1463 O O . ARG A 1 195 ? -16.532 2.174 8.037 1.00 85.56 195 ARG A O 1
ATOM 1470 N N . ALA A 1 196 ? -16.674 3.101 10.069 1.00 82.75 196 ALA A N 1
ATOM 1471 C CA . ALA A 1 196 ? -16.838 1.825 10.756 1.00 82.75 196 ALA A CA 1
ATOM 1472 C C . ALA A 1 196 ? -18.166 1.125 10.434 1.00 82.75 196 ALA A C 1
ATOM 1474 O O . ALA A 1 196 ? -18.255 -0.093 10.563 1.00 82.75 196 ALA A O 1
ATOM 1475 N N . ASN A 1 197 ? -19.186 1.884 10.030 1.00 81.50 197 ASN A N 1
ATOM 1476 C CA . ASN A 1 197 ? -20.492 1.354 9.652 1.00 81.50 197 ASN A CA 1
ATOM 1477 C C . ASN A 1 197 ? -20.565 0.912 8.176 1.00 81.50 197 ASN A C 1
ATOM 1479 O O . ASN A 1 197 ? -21.523 0.245 7.800 1.00 81.50 197 ASN A O 1
ATOM 1483 N N . ASP A 1 198 ? -19.581 1.288 7.359 1.00 71.25 198 ASP A N 1
ATOM 1484 C CA . ASP A 1 198 ? -19.569 1.130 5.898 1.00 71.25 198 ASP A CA 1
ATOM 1485 C C . ASP A 1 198 ? -18.550 0.061 5.462 1.00 71.25 198 ASP A C 1
ATOM 1487 O O . ASP A 1 198 ? -17.641 0.325 4.683 1.00 71.25 198 ASP A O 1
ATOM 1491 N N . GLN A 1 199 ? -18.610 -1.123 6.080 1.00 63.41 199 GLN A N 1
ATOM 1492 C CA . GLN A 1 199 ? -17.627 -2.190 5.860 1.00 63.41 199 GLN A CA 1
ATOM 1493 C C . GLN A 1 199 ? -18.229 -3.318 5.020 1.00 63.41 199 GLN A C 1
ATOM 1495 O O . GLN A 1 199 ? -19.045 -4.100 5.519 1.00 63.41 199 GLN A O 1
ATOM 1500 N N . ASP A 1 200 ? -17.779 -3.422 3.771 1.00 60.44 200 ASP A N 1
ATOM 1501 C CA . ASP A 1 200 ? -17.937 -4.631 2.969 1.00 60.44 200 ASP A CA 1
ATOM 1502 C C . ASP A 1 200 ? -16.942 -5.707 3.436 1.00 60.44 200 ASP A C 1
ATOM 1504 O O . ASP A 1 200 ? -15.861 -5.432 3.957 1.00 60.44 200 ASP A O 1
ATOM 1508 N N . GLU A 1 201 ? -17.341 -6.970 3.320 1.00 60.91 201 GLU A N 1
ATOM 1509 C CA . GLU A 1 201 ? -16.485 -8.103 3.661 1.00 60.91 201 GLU A CA 1
ATOM 1510 C C . GLU A 1 201 ? -15.359 -8.178 2.625 1.00 60.91 201 GLU A C 1
ATOM 1512 O O . GLU A 1 201 ? -15.684 -8.289 1.452 1.00 60.91 201 GLU A O 1
ATOM 1517 N N . ILE A 1 202 ? -14.083 -8.095 3.034 1.00 55.22 202 ILE A N 1
ATOM 1518 C CA . ILE A 1 202 ? -12.896 -8.757 2.441 1.00 55.22 202 ILE A CA 1
ATOM 1519 C C . ILE A 1 202 ? -11.621 -8.146 3.054 1.00 55.22 202 ILE A C 1
ATOM 1521 O O . ILE A 1 202 ? -11.440 -6.941 3.031 1.00 55.22 202 ILE A O 1
ATOM 1525 N N . VAL A 1 203 ? -10.767 -8.999 3.629 1.00 57.75 203 VAL A N 1
ATOM 1526 C CA . VAL A 1 203 ? -9.288 -9.062 3.530 1.00 57.75 203 VAL A CA 1
ATOM 1527 C C . VAL A 1 203 ? -8.822 -9.998 4.646 1.00 57.75 203 VAL A C 1
ATOM 1529 O O . VAL A 1 203 ? -8.992 -9.745 5.844 1.00 57.75 203 VAL A O 1
ATOM 1532 N N . THR A 1 204 ? -8.206 -11.104 4.249 1.00 64.25 204 THR A N 1
ATOM 1533 C CA . THR A 1 204 ? -7.509 -12.032 5.144 1.00 64.25 204 THR A CA 1
ATOM 1534 C C . THR A 1 204 ? -6.017 -11.697 5.141 1.00 64.25 204 THR A C 1
ATOM 1536 O O . THR A 1 204 ? -5.445 -11.512 4.071 1.00 64.25 204 THR A O 1
ATOM 1539 N N . GLY A 1 205 ? -5.380 -11.621 6.315 1.00 79.19 205 GLY A N 1
ATOM 1540 C CA . GLY A 1 205 ? -3.914 -11.540 6.434 1.00 79.19 205 GLY A CA 1
ATOM 1541 C C . GLY A 1 205 ? -3.309 -10.168 6.771 1.00 79.19 205 GLY A C 1
ATOM 1542 O O . GLY A 1 205 ? -2.105 -10.092 7.006 1.00 79.19 205 GLY A O 1
ATOM 1543 N N . ILE A 1 206 ? -4.097 -9.086 6.885 1.00 85.94 206 ILE A N 1
ATOM 1544 C CA . ILE A 1 206 ? -3.559 -7.767 7.297 1.00 85.94 206 ILE A CA 1
ATOM 1545 C C . ILE A 1 206 ? -2.886 -7.808 8.682 1.00 85.94 206 ILE A C 1
ATOM 1547 O O . ILE A 1 206 ? -1.931 -7.072 8.928 1.00 85.94 206 ILE A O 1
ATOM 1551 N N . ALA A 1 207 ? -3.348 -8.693 9.574 1.00 87.75 207 ALA A N 1
ATOM 1552 C CA . ALA A 1 207 ? -2.736 -8.904 10.881 1.00 87.75 207 ALA A CA 1
ATOM 1553 C C . ALA A 1 207 ? -1.324 -9.488 10.772 1.00 87.75 207 ALA A C 1
ATOM 1555 O O . ALA A 1 207 ? -0.416 -9.005 11.443 1.00 87.75 207 ALA A O 1
ATOM 1556 N N . ASP A 1 208 ? -1.122 -10.479 9.904 1.00 88.38 208 ASP A N 1
ATOM 1557 C CA . ASP A 1 208 ? 0.194 -11.083 9.691 1.00 88.38 208 ASP A CA 1
ATOM 1558 C C . ASP A 1 208 ? 1.168 -10.079 9.071 1.00 88.38 208 ASP A C 1
ATOM 1560 O O . ASP A 1 208 ? 2.302 -9.975 9.530 1.00 88.38 208 ASP A O 1
ATOM 1564 N N . LEU A 1 209 ? 0.702 -9.262 8.118 1.00 89.12 209 LEU A N 1
ATOM 1565 C CA . LEU A 1 209 ? 1.503 -8.176 7.545 1.00 89.12 209 LEU A CA 1
ATOM 1566 C C . LEU A 1 209 ? 1.907 -7.130 8.574 1.00 89.12 209 LEU A C 1
ATOM 1568 O O . LEU A 1 209 ? 3.061 -6.710 8.610 1.00 89.12 209 LEU A O 1
ATOM 1572 N N . TYR A 1 210 ? 0.962 -6.698 9.409 1.00 91.00 210 TYR A N 1
ATOM 1573 C CA . TYR A 1 210 ? 1.262 -5.756 10.478 1.00 91.00 210 TYR A CA 1
ATOM 1574 C C . TYR A 1 210 ? 2.369 -6.311 11.380 1.00 91.00 210 TYR A C 1
ATOM 1576 O O . TYR A 1 210 ? 3.328 -5.604 11.670 1.00 91.00 210 TYR A O 1
ATOM 1584 N N . LEU A 1 211 ? 2.267 -7.586 11.772 1.00 90.81 211 LEU A N 1
ATOM 1585 C CA . LEU A 1 211 ? 3.245 -8.255 12.629 1.00 90.81 211 LEU A CA 1
ATOM 1586 C C . LEU A 1 211 ? 4.601 -8.450 11.958 1.00 90.81 211 LEU A C 1
ATOM 1588 O O . LEU A 1 211 ? 5.618 -8.275 12.624 1.00 90.81 211 LEU A O 1
ATOM 1592 N N . GLU A 1 212 ? 4.621 -8.762 10.664 1.00 91.50 212 GLU A N 1
ATOM 1593 C CA . GLU A 1 212 ? 5.846 -8.808 9.865 1.00 91.50 212 GLU A CA 1
ATOM 1594 C C . GLU A 1 212 ? 6.531 -7.435 9.837 1.00 91.50 212 GLU A C 1
ATOM 1596 O O . GLU A 1 212 ? 7.732 -7.338 10.081 1.00 91.50 212 GLU A O 1
ATOM 1601 N N . LEU A 1 213 ? 5.770 -6.360 9.610 1.00 91.44 213 LEU A N 1
ATOM 1602 C CA . LEU A 1 213 ? 6.296 -4.997 9.519 1.00 91.44 213 LEU A CA 1
ATOM 1603 C C . LEU A 1 213 ? 6.908 -4.485 10.830 1.00 91.44 213 LEU A C 1
ATOM 1605 O O . LEU A 1 213 ? 7.843 -3.681 10.780 1.00 91.44 213 LEU A O 1
ATOM 1609 N N . ILE A 1 214 ? 6.393 -4.935 11.979 1.00 92.06 214 ILE A N 1
ATOM 1610 C CA . ILE A 1 214 ? 6.897 -4.555 13.309 1.00 92.06 214 ILE A CA 1
ATOM 1611 C C . ILE A 1 214 ? 7.808 -5.614 13.953 1.00 92.06 214 ILE A C 1
ATOM 1613 O O . ILE A 1 214 ? 8.197 -5.436 15.106 1.00 92.06 214 ILE A O 1
ATOM 1617 N N . ASP A 1 215 ? 8.114 -6.706 13.244 1.00 91.50 215 ASP A N 1
ATOM 1618 C CA . ASP A 1 215 ? 8.865 -7.865 13.753 1.00 91.50 215 ASP A CA 1
ATOM 1619 C C . ASP A 1 215 ? 8.333 -8.381 15.107 1.00 91.50 215 ASP A C 1
ATOM 1621 O O . ASP A 1 215 ? 9.056 -8.578 16.088 1.00 91.50 215 ASP A O 1
ATOM 1625 N N . ALA A 1 216 ? 7.013 -8.560 15.192 1.00 90.88 216 ALA A N 1
ATOM 1626 C CA . ALA A 1 216 ? 6.344 -9.013 16.405 1.00 90.88 216 ALA A CA 1
ATOM 1627 C C . ALA A 1 216 ? 5.731 -10.401 16.249 1.00 90.88 216 ALA A C 1
ATOM 1629 O O . ALA A 1 216 ? 5.325 -10.847 15.178 1.00 90.88 216 ALA A O 1
ATOM 1630 N N . ARG A 1 217 ? 5.605 -11.096 17.381 1.00 89.25 217 ARG A N 1
ATOM 1631 C CA . ARG A 1 217 ? 4.948 -12.401 17.424 1.00 89.25 217 ARG A CA 1
ATOM 1632 C C . ARG A 1 217 ? 3.441 -12.258 17.534 1.00 89.25 217 ARG A C 1
ATOM 1634 O O . ARG A 1 217 ? 2.917 -11.410 18.259 1.00 89.25 217 ARG A O 1
ATOM 1641 N N . ARG A 1 218 ? 2.748 -13.178 16.871 1.00 89.50 218 ARG A N 1
ATOM 1642 C CA . ARG A 1 218 ? 1.300 -13.313 16.964 1.00 89.50 218 ARG A CA 1
ATOM 1643 C C . ARG A 1 218 ? 0.869 -13.691 18.389 1.00 89.50 218 ARG A C 1
ATOM 1645 O O . ARG A 1 218 ? 1.571 -14.420 19.088 1.00 89.50 218 ARG A O 1
ATOM 1652 N N . CYS A 1 219 ? -0.282 -13.189 18.827 1.00 88.00 219 CYS A N 1
ATOM 1653 C CA . CYS A 1 219 ? -0.874 -13.499 20.122 1.00 88.00 219 CYS A CA 1
ATOM 1654 C C . CYS A 1 219 ? -2.404 -13.510 20.013 1.00 88.00 219 CYS A C 1
ATOM 1656 O O . CYS A 1 219 ? -2.962 -13.090 19.000 1.00 88.00 219 CYS A O 1
ATOM 1658 N N . LYS A 1 220 ? -3.080 -13.942 21.086 1.00 86.69 220 LYS A N 1
ATOM 1659 C CA . LYS A 1 220 ? -4.530 -14.198 21.106 1.00 86.69 220 LYS A CA 1
ATOM 1660 C C . LYS A 1 220 ? -5.388 -13.031 20.602 1.00 86.69 220 LYS A C 1
ATOM 1662 O O . LYS A 1 220 ? -6.437 -13.267 20.018 1.00 86.69 220 LYS A O 1
ATOM 1667 N N . LYS A 1 221 ? -4.975 -11.776 20.816 1.00 84.94 221 LYS A N 1
ATOM 1668 C CA . LYS A 1 221 ? -5.744 -10.610 20.341 1.00 84.94 221 LYS A CA 1
ATOM 1669 C C . LYS A 1 221 ? -5.774 -10.519 18.809 1.00 84.94 221 LYS A C 1
ATOM 1671 O O . LYS A 1 221 ? -6.780 -10.093 18.262 1.00 84.94 221 LYS A O 1
ATOM 1676 N N . HIS A 1 222 ? -4.701 -10.933 18.130 1.00 88.06 222 HIS A N 1
ATOM 1677 C CA . HIS A 1 222 ? -4.637 -10.938 16.668 1.00 88.06 222 HIS A CA 1
ATOM 1678 C C . HIS A 1 222 ? -5.554 -12.021 16.089 1.00 88.06 222 HIS A C 1
ATOM 1680 O O . HIS A 1 222 ? -6.198 -11.793 15.075 1.00 88.06 222 HIS A O 1
ATOM 1686 N N . ASP A 1 223 ? -5.681 -13.159 16.779 1.00 86.69 223 ASP A N 1
ATOM 1687 C CA . ASP A 1 223 ? -6.637 -14.208 16.405 1.00 86.69 223 ASP A CA 1
ATOM 1688 C C . ASP A 1 223 ? -8.079 -13.723 16.579 1.00 86.69 223 ASP A C 1
ATOM 1690 O O . ASP A 1 223 ? -8.880 -13.827 15.659 1.00 86.69 223 ASP A O 1
ATOM 1694 N N . VAL A 1 224 ? -8.380 -13.082 17.717 1.00 86.25 224 VAL A N 1
ATOM 1695 C CA . VAL A 1 224 ? -9.690 -12.451 17.940 1.00 86.25 224 VAL A CA 1
ATOM 1696 C C . VAL A 1 224 ? -9.982 -11.406 16.864 1.00 86.25 224 VAL A C 1
ATOM 1698 O O . VAL A 1 224 ? -11.104 -11.345 16.377 1.00 86.25 224 VAL A O 1
ATOM 1701 N N . TRP A 1 225 ? -8.994 -10.593 16.481 1.00 85.88 225 TRP A N 1
ATOM 1702 C CA . TRP A 1 225 ? -9.147 -9.619 15.402 1.00 85.88 225 TRP A CA 1
ATOM 1703 C C . TRP A 1 225 ? -9.513 -10.277 14.075 1.00 85.88 225 TRP A C 1
ATOM 1705 O O . TRP A 1 225 ? -10.447 -9.823 13.417 1.00 85.88 225 TRP A O 1
ATOM 1715 N N . ASP A 1 226 ? -8.825 -11.346 13.687 1.00 85.44 226 ASP A N 1
ATOM 1716 C CA . ASP A 1 226 ? -9.119 -12.049 12.438 1.00 85.44 226 ASP A CA 1
ATOM 1717 C C . ASP A 1 226 ? -10.502 -12.718 12.459 1.00 85.44 226 ASP A C 1
ATOM 1719 O O . ASP A 1 226 ? -11.225 -12.640 11.463 1.00 85.44 226 ASP A O 1
ATOM 1723 N N . ASP A 1 227 ? -10.924 -13.242 13.611 1.00 86.12 227 ASP A N 1
ATOM 1724 C CA . ASP A 1 227 ? -12.237 -13.867 13.813 1.00 86.12 227 ASP A CA 1
ATOM 1725 C C . ASP A 1 227 ? -13.417 -12.874 13.751 1.00 86.12 227 ASP A C 1
ATOM 1727 O O . ASP A 1 227 ? -14.569 -13.285 13.586 1.00 86.12 227 ASP A O 1
ATOM 1731 N N . LEU A 1 228 ? -13.176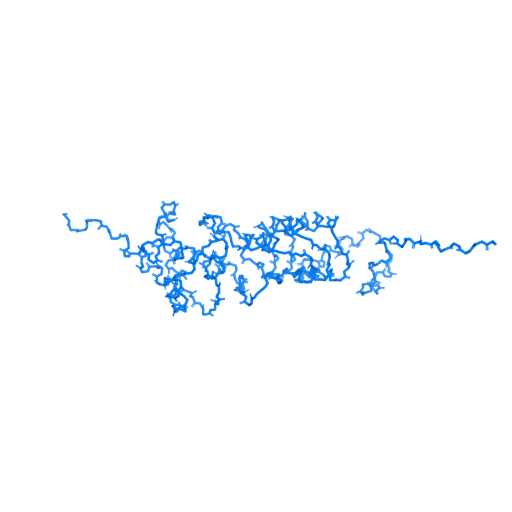 -11.561 13.874 1.00 83.00 228 LEU A N 1
ATOM 1732 C CA . LEU A 1 228 ? -14.244 -10.552 13.836 1.00 83.00 228 LEU A CA 1
ATOM 1733 C C . LEU A 1 228 ? -14.881 -10.385 12.448 1.00 83.00 228 LEU A C 1
ATOM 1735 O O . LEU A 1 228 ? -15.988 -9.846 12.364 1.00 83.00 228 LEU A O 1
ATOM 1739 N N . GLY A 1 229 ? -14.210 -10.807 11.371 1.00 82.50 229 GLY A N 1
ATOM 1740 C CA . GLY A 1 229 ? -14.696 -10.619 10.000 1.00 82.50 229 GLY A CA 1
ATOM 1741 C C . GLY A 1 229 ? -15.070 -9.158 9.716 1.00 82.50 229 GLY A C 1
ATOM 1742 O O . GLY A 1 229 ? -14.296 -8.243 9.995 1.00 82.50 229 GLY A O 1
ATOM 1743 N N . ASN A 1 230 ? -16.288 -8.917 9.228 1.00 77.94 230 ASN A N 1
ATOM 1744 C CA . ASN A 1 230 ? -16.806 -7.572 8.939 1.00 77.94 230 ASN A CA 1
ATOM 1745 C C . ASN A 1 230 ? -17.089 -6.698 10.183 1.00 77.94 230 ASN A C 1
ATOM 1747 O O . ASN A 1 230 ? -17.406 -5.518 10.057 1.00 77.94 230 ASN A O 1
ATOM 1751 N N . LYS A 1 231 ? -16.963 -7.237 11.403 1.00 84.00 231 LYS A N 1
ATOM 1752 C CA . LYS A 1 231 ? -17.201 -6.492 12.657 1.00 84.00 231 LYS A CA 1
ATOM 1753 C C . LYS A 1 231 ? -15.953 -5.796 13.197 1.00 84.00 231 LYS A C 1
ATOM 1755 O O . LYS A 1 231 ? -16.037 -5.139 14.232 1.00 84.00 231 LYS A O 1
ATOM 1760 N N . LYS A 1 232 ? -14.811 -5.924 12.515 1.00 84.94 232 LYS A N 1
ATOM 1761 C CA . LYS A 1 232 ? -13.513 -5.345 12.899 1.00 84.94 232 LYS A CA 1
ATOM 1762 C C . LYS A 1 232 ? -13.609 -3.858 13.252 1.00 84.94 232 LYS A C 1
ATOM 1764 O O . LYS A 1 232 ? -13.336 -3.476 14.390 1.00 84.94 232 LYS A O 1
ATOM 1769 N N . ALA A 1 233 ? -14.083 -3.033 12.319 1.00 82.56 233 ALA A N 1
ATOM 1770 C CA . ALA A 1 233 ? -14.156 -1.586 12.518 1.00 82.56 233 ALA A CA 1
ATOM 1771 C C . ALA A 1 233 ? -15.140 -1.183 13.633 1.00 82.56 233 ALA A C 1
ATOM 1773 O O . ALA A 1 233 ? -14.834 -0.321 14.459 1.00 82.56 233 ALA A O 1
ATOM 1774 N N . LEU A 1 234 ? -16.297 -1.851 13.713 1.00 83.38 234 LEU A N 1
ATOM 1775 C CA . LEU A 1 234 ? -17.266 -1.646 14.795 1.00 83.38 234 LEU A CA 1
ATOM 1776 C C . LEU A 1 234 ? -16.689 -2.017 16.166 1.00 83.38 234 LEU A C 1
ATOM 1778 O O . LEU A 1 234 ? -16.938 -1.307 17.139 1.00 83.38 234 LEU A O 1
ATOM 1782 N N . SER A 1 235 ? -15.898 -3.090 16.250 1.00 83.88 235 SER A N 1
ATOM 1783 C CA . SER A 1 235 ? -15.213 -3.475 17.487 1.00 83.88 235 SER A CA 1
ATOM 1784 C C . SER A 1 235 ? -14.205 -2.409 17.918 1.00 83.88 235 SER A C 1
ATOM 1786 O O . SER A 1 235 ? -14.208 -2.020 19.084 1.00 83.88 235 SER A O 1
ATOM 1788 N N . CYS A 1 236 ? -13.415 -1.864 16.981 1.00 80.94 236 CYS A N 1
ATOM 1789 C CA . CYS A 1 236 ? -12.512 -0.743 17.269 1.00 80.94 236 CYS A CA 1
ATOM 1790 C C . CYS A 1 236 ? -13.260 0.465 17.833 1.00 80.94 236 CYS A C 1
ATOM 1792 O O . CYS A 1 236 ? -12.847 1.054 18.830 1.00 80.94 236 CYS A O 1
ATOM 1794 N N . VAL A 1 237 ? -14.374 0.839 17.199 1.00 80.69 237 VAL A N 1
ATOM 1795 C CA . VAL A 1 237 ? -15.208 1.964 17.635 1.00 80.69 237 VAL A CA 1
ATOM 1796 C C . VAL A 1 237 ? -15.794 1.728 19.019 1.00 80.69 237 VAL A C 1
ATOM 1798 O O . VAL A 1 237 ? -15.768 2.630 19.856 1.00 80.69 237 VAL A O 1
ATOM 1801 N N . TYR A 1 238 ? -16.323 0.531 19.271 1.00 81.31 238 TYR A N 1
ATOM 1802 C CA . TYR A 1 238 ? -16.877 0.174 20.571 1.00 81.31 238 TYR A CA 1
ATOM 1803 C C . TYR A 1 238 ? -15.831 0.340 21.676 1.00 81.31 238 TYR A C 1
ATOM 1805 O O . TYR A 1 238 ? -16.102 0.999 22.682 1.00 81.31 238 TYR A O 1
ATOM 1813 N N . ASP A 1 239 ? -14.626 -0.193 21.471 1.00 78.56 239 ASP A N 1
ATOM 1814 C CA . ASP A 1 239 ? -13.544 -0.088 22.449 1.00 78.56 239 ASP A CA 1
ATOM 1815 C C . ASP A 1 239 ? -13.038 1.344 22.611 1.00 78.56 239 ASP A C 1
ATOM 1817 O O . ASP A 1 239 ? -12.748 1.766 23.733 1.00 78.56 239 ASP A O 1
ATOM 1821 N N . LEU A 1 240 ? -12.999 2.124 21.528 1.00 77.44 240 LEU A N 1
ATOM 1822 C CA . LEU A 1 240 ? -12.670 3.544 21.582 1.00 77.44 240 LEU A CA 1
ATOM 1823 C C . LEU A 1 240 ? -13.656 4.305 22.475 1.00 77.44 240 LEU A C 1
ATOM 1825 O O . LEU A 1 240 ? -13.239 4.938 23.445 1.00 77.44 240 LEU A O 1
ATOM 1829 N N . ILE A 1 241 ? -14.959 4.184 22.207 1.00 75.81 241 ILE A N 1
ATOM 1830 C CA . ILE A 1 241 ? -16.016 4.841 22.992 1.00 75.81 241 ILE A CA 1
ATOM 1831 C C . ILE A 1 241 ? -15.984 4.364 24.447 1.00 75.81 241 ILE A C 1
ATOM 1833 O O . ILE A 1 241 ? -16.115 5.167 25.370 1.00 75.81 241 ILE A O 1
ATOM 1837 N N . ARG A 1 242 ? -15.767 3.063 24.670 1.00 75.88 242 ARG A N 1
ATOM 1838 C CA . ARG A 1 242 ? -15.634 2.480 26.009 1.00 75.88 242 ARG A CA 1
ATOM 1839 C C . ARG A 1 242 ? -14.410 3.016 26.756 1.00 75.88 242 ARG A C 1
ATOM 1841 O O . ARG A 1 242 ? -14.473 3.177 27.970 1.00 75.88 242 ARG A O 1
ATOM 1848 N N . SER A 1 243 ? -13.301 3.282 26.072 1.00 72.31 243 SER A N 1
ATOM 1849 C CA . SER A 1 243 ? -12.099 3.860 26.691 1.00 72.31 243 SER A CA 1
ATOM 1850 C C . SER A 1 243 ? -12.257 5.349 27.016 1.00 72.31 243 SER A C 1
ATOM 1852 O O . SER A 1 243 ? -11.617 5.857 27.930 1.00 72.31 243 SER A O 1
ATOM 1854 N N . TRP A 1 244 ? -13.147 6.035 26.298 1.00 66.88 244 TRP A N 1
ATOM 1855 C CA . TRP A 1 244 ? -13.469 7.451 26.463 1.00 66.88 244 TRP A CA 1
ATOM 1856 C C . TRP A 1 244 ? -14.450 7.749 27.587 1.00 66.88 244 TRP A C 1
ATOM 1858 O O . TRP A 1 244 ? -14.937 8.877 27.670 1.00 66.88 244 TRP A O 1
ATOM 1868 N N . VAL A 1 245 ? -14.750 6.772 28.450 1.00 58.03 245 VAL A N 1
ATOM 1869 C CA . VAL A 1 245 ? -15.566 6.995 29.645 1.00 58.03 245 VAL A CA 1
ATOM 1870 C C . VAL A 1 245 ? -15.029 8.221 30.380 1.00 58.03 245 VAL A C 1
ATOM 1872 O O . VAL A 1 245 ? -13.958 8.206 30.984 1.00 58.03 245 VAL A O 1
ATOM 1875 N N . VAL A 1 246 ? -15.800 9.303 30.270 1.00 54.22 246 VAL A N 1
ATOM 1876 C CA . VAL A 1 246 ? -15.575 10.573 30.946 1.00 54.22 246 VAL A CA 1
ATOM 1877 C C . VAL A 1 246 ? -15.512 10.257 32.441 1.00 54.22 246 VAL A C 1
ATOM 1879 O O . VAL A 1 246 ? -16.489 9.710 32.957 1.00 54.22 246 VAL A O 1
ATOM 1882 N N . PRO A 1 247 ? -14.423 10.590 33.159 1.00 48.59 247 PRO A N 1
ATOM 1883 C CA . PRO A 1 247 ? -14.286 10.260 34.579 1.00 48.59 247 PRO A CA 1
ATOM 1884 C C . PRO A 1 247 ? -15.386 10.801 35.508 1.00 48.59 247 PRO A C 1
ATOM 1886 O O . PRO A 1 247 ? -15.406 10.450 36.680 1.00 48.59 247 PRO A O 1
ATOM 1889 N N . SER A 1 248 ? -16.318 11.629 35.040 1.00 52.88 248 SER A N 1
ATOM 1890 C CA . SER A 1 248 ? -17.385 12.177 35.875 1.00 52.88 248 SER A CA 1
ATOM 1891 C C . SER A 1 248 ? -18.490 12.806 35.024 1.00 52.88 248 SER A C 1
ATOM 1893 O O . SER A 1 248 ? -18.447 13.994 34.719 1.00 52.88 248 SER A O 1
ATOM 1895 N N . ILE A 1 249 ? -19.508 12.032 34.652 1.00 50.56 249 ILE A N 1
ATOM 1896 C CA . ILE A 1 249 ? -20.863 12.600 34.459 1.00 50.56 249 ILE A CA 1
ATOM 1897 C C . ILE A 1 249 ? -21.692 12.426 35.751 1.00 50.56 249 ILE A C 1
ATOM 1899 O O . ILE A 1 249 ? -22.820 12.891 35.854 1.00 50.56 249 ILE A O 1
ATOM 1903 N N . TYR A 1 250 ? -21.099 11.781 36.762 1.00 41.31 250 TYR A N 1
ATOM 1904 C CA . TYR A 1 250 ? -21.625 11.634 38.113 1.00 41.31 250 TYR A CA 1
ATOM 1905 C C . TYR A 1 250 ? -20.587 12.131 39.129 1.00 41.31 250 TYR A C 1
ATOM 1907 O O . TYR A 1 250 ? -19.975 11.328 39.829 1.00 41.31 250 TYR A O 1
ATOM 1915 N N . VAL A 1 251 ? -20.357 13.445 39.176 1.00 46.47 251 VAL A N 1
ATOM 1916 C CA . VAL A 1 251 ? -19.900 14.149 40.388 1.00 46.47 251 VAL A CA 1
ATOM 1917 C C . VAL A 1 251 ? -20.736 15.409 40.526 1.00 46.47 251 VAL A C 1
ATOM 1919 O O . VAL A 1 251 ? -20.850 16.129 39.510 1.00 46.47 251 VAL A O 1
#